Protein AF-A0A6P8IWA7-F1 (afdb_monomer)

Solvent-accessible surface area (backbone atoms only — not comparable to full-atom values): 15437 Å² total; per-residue (Å²): 136,81,86,82,90,81,89,79,88,89,87,89,84,92,85,92,86,89,87,87,83,86,88,89,88,87,90,79,92,78,88,74,81,85,82,74,83,72,76,75,79,73,82,64,57,69,67,54,54,53,31,52,55,31,49,78,69,78,37,83,61,77,91,71,80,84,86,63,60,77,88,79,44,52,70,70,55,50,53,52,52,51,53,50,50,49,56,51,52,50,56,51,32,44,67,78,30,72,91,45,30,68,59,50,48,52,52,55,72,67,30,64,71,56,48,53,75,78,23,86,62,61,53,53,50,54,50,49,52,50,54,53,49,48,56,50,48,50,50,37,69,70,39,90,42,69,69,56,26,38,22,50,40,10,52,48,46,72,79,43,54,71,77,63,48,34,77,79,40,74,86,66,47,72,65,62,49,52,51,9,40,50,40,27,75,76,65,37,64,52,44,77,80,80,79,72,85,76,80,76,83,81,74,56,66,70,59,52,51,52,48,52,53,50,70,68,25,75,89,66,46,63,75,72,75,64,67,70,44,73,48,73,44,99,84,75,48,76,45,82,42,104

Radius of gyration: 48.04 Å; Cα contacts (8 Å, |Δi|>4): 126; chains: 1; bounding box: 66×88×165 Å

pLDDT: mean 78.82, std 19.78, range [32.19, 96.94]

Organism: Actinia tenebrosa (NCBI:txid6105)

Mean predicted aligned error: 20.0 Å

Foldseek 3Di:
DDDDDDDDDDDDDDDDDDDDDDDDDDDDDDDDPPPPPPPPPPPDDVLVVLQVLCVVVVHHGDPDDDPDPPVPDDPVRNVVVVVNVVSSLQSVLCVVPVPCSVVVCVCCVPDPVNCVVVDPPVVVVVVVVVVVLLVLLVQLVPDPDLQQNLLSLLQALVPDPPVRNCVSVVPDDPVSSVSSVVCCVPQNHSGGDDPDPPPDDDDDPVVVVVVVCVCPPVVNPPPPPPPFDFDQDPVRDTDTDD

Sequence (242 aa):
MNTPTAHSTPLTAKSTGQPHLNPVTPGGSLFLPSDDSSWEESSGNPLQELNSFLRSRDVSPVRHTLTTPWSNASDRTKRYYTRKAYQGVTAVLEEIAPCDADFLWQSVSSSTALCQRFSDDVANFKDMDTILLDALTECYNTAGSWGTRRQILSIMADKVSLNNLRKWIPDLTKYRYTEAKRHCLLYGRGEPVPLSPQSRISVSTSKIDHFINFVTSPHIIQDLPFGEKTIKLSSDQLVKVP

Secondary structure (DSSP, 8-state):
---------------------------------------------HHHHHHHHHHHTTPPP--S---S-GGGS-HHHHHHHHHHHHHHHHHHHHHH-TTTHHHHHHHHHH-HHHHHHH-SSHHHHHHHHHHHHHHHHHHHHH--SHHHHHHHHHHHHHHS-HHHHTTT-TT--HHHHHHHHHHHHHH-SSPPPP----------HHHHHHHHHHHT-TTT--------EEEEPTTS-EEEE-

Structure (mmCIF, N/CA/C/O backbone):
data_AF-A0A6P8IWA7-F1
#
_entry.id   AF-A0A6P8IWA7-F1
#
loop_
_atom_site.group_PDB
_atom_site.id
_atom_site.type_symbol
_atom_site.label_atom_id
_atom_site.label_alt_id
_atom_site.label_comp_id
_atom_site.label_asym_id
_atom_site.label_entity_id
_atom_site.label_seq_id
_atom_site.pdbx_PDB_ins_code
_atom_site.Cartn_x
_atom_site.Cartn_y
_atom_site.Cartn_z
_atom_site.occupancy
_atom_site.B_iso_or_equiv
_atom_site.auth_seq_id
_atom_site.auth_comp_id
_atom_site.auth_asym_id
_atom_site.auth_atom_id
_atom_site.pdbx_PDB_model_num
ATOM 1 N N . MET A 1 1 ? 19.196 -49.500 51.956 1.00 41.44 1 MET A N 1
ATOM 2 C CA . MET A 1 1 ? 19.850 -48.863 53.119 1.00 41.44 1 MET A CA 1
ATOM 3 C C . MET A 1 1 ? 18.893 -47.780 53.591 1.00 41.44 1 MET A C 1
ATOM 5 O O . MET A 1 1 ? 18.778 -46.768 52.924 1.00 41.44 1 MET A O 1
ATOM 9 N N . ASN A 1 2 ? 17.873 -48.156 54.359 1.00 36.81 2 ASN A N 1
ATOM 10 C CA . ASN A 1 2 ? 17.852 -48.217 55.827 1.00 36.81 2 ASN A CA 1
ATOM 11 C C . ASN A 1 2 ? 18.139 -46.853 56.480 1.00 36.81 2 ASN A C 1
ATOM 13 O O . ASN A 1 2 ? 19.191 -46.265 56.267 1.00 36.81 2 ASN A O 1
ATOM 17 N N . THR A 1 3 ? 17.122 -46.436 57.238 1.00 50.22 3 THR A N 1
ATOM 18 C CA . THR A 1 3 ? 16.916 -45.350 58.221 1.00 50.22 3 THR A CA 1
ATOM 19 C C . THR A 1 3 ? 18.045 -45.300 59.297 1.00 50.22 3 THR A C 1
ATOM 21 O O . THR A 1 3 ? 18.989 -46.071 59.122 1.00 50.22 3 THR A O 1
ATOM 24 N N . PRO A 1 4 ? 18.015 -44.540 60.436 1.00 55.28 4 PRO A N 1
ATOM 25 C CA . PRO A 1 4 ? 16.885 -43.825 61.078 1.00 55.28 4 PRO A CA 1
ATOM 26 C C . PRO A 1 4 ? 17.205 -42.583 61.987 1.00 55.28 4 PRO A C 1
ATOM 28 O O . PRO A 1 4 ? 18.358 -42.220 62.171 1.00 55.28 4 PRO A O 1
ATOM 31 N N . THR A 1 5 ? 16.141 -42.026 62.620 1.00 40.22 5 THR A N 1
ATOM 32 C CA . THR A 1 5 ? 16.019 -41.510 64.034 1.00 40.22 5 THR A CA 1
ATOM 33 C C . THR A 1 5 ? 16.927 -40.363 64.542 1.00 40.22 5 THR A C 1
ATOM 35 O O . THR A 1 5 ? 18.080 -40.278 64.166 1.00 40.22 5 THR A O 1
ATOM 38 N N . ALA A 1 6 ? 16.579 -39.501 65.510 1.00 42.06 6 ALA A N 1
ATOM 39 C CA . ALA A 1 6 ? 15.387 -39.170 66.311 1.00 42.06 6 ALA A CA 1
ATOM 40 C C . ALA A 1 6 ? 15.764 -38.041 67.312 1.00 42.06 6 ALA A C 1
ATOM 42 O O . ALA A 1 6 ? 16.947 -37.756 67.476 1.00 42.06 6 ALA A O 1
ATOM 43 N N . HIS A 1 7 ? 14.757 -37.549 68.059 1.00 39.44 7 HIS A N 1
ATOM 44 C CA . HIS A 1 7 ? 14.848 -36.933 69.404 1.00 39.44 7 HIS A CA 1
ATOM 45 C C . HIS A 1 7 ? 15.355 -3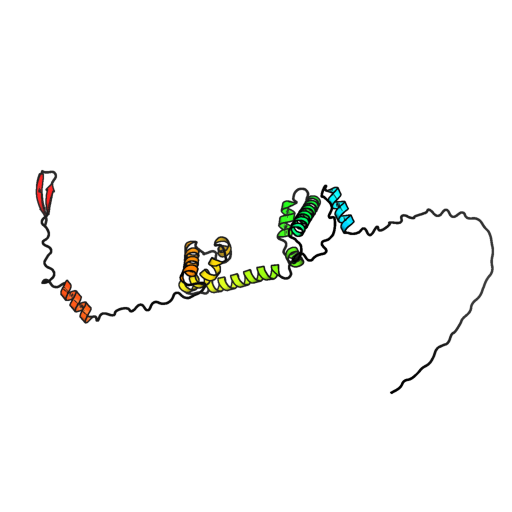5.475 69.476 1.00 39.44 7 HIS A C 1
ATOM 47 O O . HIS A 1 7 ? 16.252 -35.091 68.746 1.00 39.44 7 HIS A O 1
ATOM 53 N N . SER A 1 8 ? 14.875 -34.568 70.335 1.00 36.12 8 SER A N 1
ATOM 54 C CA . SER A 1 8 ? 13.840 -34.551 71.379 1.00 36.12 8 SER A CA 1
ATOM 55 C C . SER A 1 8 ? 13.627 -33.083 71.819 1.00 36.12 8 SER A C 1
ATOM 57 O O . SER A 1 8 ? 14.562 -32.289 71.824 1.00 36.12 8 SER A O 1
ATOM 59 N N . THR A 1 9 ? 12.400 -32.744 72.218 1.00 39.97 9 THR A N 1
ATOM 60 C CA . THR A 1 9 ? 11.982 -31.649 73.138 1.00 39.97 9 THR A CA 1
ATOM 61 C C . THR A 1 9 ? 12.626 -31.780 74.545 1.00 39.97 9 THR A C 1
ATOM 63 O O . THR A 1 9 ? 13.289 -32.794 74.763 1.00 39.97 9 THR A O 1
ATOM 66 N N . PRO A 1 10 ? 12.285 -30.993 75.604 1.00 59.16 10 PRO A N 1
ATOM 67 C CA . PRO A 1 10 ? 11.826 -29.590 75.798 1.00 59.16 10 PRO A CA 1
ATOM 68 C C . PRO A 1 10 ? 12.602 -28.878 76.963 1.00 59.16 10 PRO A C 1
ATOM 70 O O . PRO A 1 10 ? 13.529 -29.466 77.505 1.00 59.16 10 PRO A O 1
ATOM 73 N N . LEU A 1 11 ? 12.207 -27.660 77.405 1.00 32.91 11 LEU A N 1
ATOM 74 C CA . LEU A 1 11 ? 11.913 -27.295 78.826 1.00 32.91 11 LEU A CA 1
ATOM 75 C C . LEU A 1 11 ? 11.833 -25.768 79.111 1.00 32.91 11 LEU A C 1
ATOM 77 O O . LEU A 1 11 ? 12.754 -24.999 78.869 1.00 32.91 11 LEU A O 1
ATOM 81 N N . THR A 1 12 ? 10.682 -25.414 79.692 1.00 38.50 12 THR A N 1
ATOM 82 C CA . THR A 1 12 ? 10.269 -24.359 80.655 1.00 38.50 12 THR A CA 1
ATOM 83 C C . THR A 1 12 ? 11.284 -23.523 81.463 1.00 38.50 12 THR A C 1
ATOM 85 O O . THR A 1 12 ? 12.205 -24.084 82.042 1.00 38.50 12 THR A O 1
ATOM 88 N N . ALA A 1 13 ? 10.908 -22.257 81.743 1.00 36.62 13 ALA A N 1
ATOM 89 C CA . ALA A 1 13 ? 10.826 -21.609 83.083 1.00 36.62 13 ALA A CA 1
ATOM 90 C C . ALA A 1 13 ? 10.083 -20.243 82.951 1.00 36.62 13 ALA A C 1
ATOM 92 O O . ALA A 1 13 ? 10.411 -19.484 82.050 1.00 36.62 13 ALA A O 1
ATOM 93 N N . LYS A 1 14 ? 8.926 -19.954 83.583 1.00 35.72 14 LYS A N 1
ATOM 94 C CA . LYS A 1 14 ? 8.582 -19.593 84.990 1.00 35.72 14 LYS A CA 1
ATOM 95 C C . LYS A 1 14 ? 9.173 -18.266 85.522 1.00 35.72 14 LYS A C 1
ATOM 97 O O . LYS A 1 14 ? 10.373 -18.200 85.733 1.00 35.72 14 LYS A O 1
ATOM 102 N N . SER A 1 15 ? 8.304 -17.297 85.863 1.00 34.53 15 SER A N 1
ATOM 103 C CA . SER A 1 15 ? 8.359 -16.404 87.056 1.00 34.53 15 SER A CA 1
ATOM 104 C C . SER A 1 15 ? 7.127 -15.463 87.031 1.00 34.53 15 SER A C 1
ATOM 106 O O . SER A 1 15 ? 6.958 -14.751 86.050 1.00 34.53 15 SER A O 1
ATOM 108 N N . THR A 1 16 ? 6.076 -15.613 87.853 1.00 33.41 16 THR A N 1
ATOM 109 C CA . THR A 1 16 ? 5.881 -15.285 89.293 1.00 33.41 16 THR A CA 1
ATOM 110 C C . THR A 1 16 ? 5.677 -13.787 89.586 1.00 33.41 16 THR A C 1
ATOM 112 O O . THR A 1 16 ? 6.578 -12.990 89.358 1.00 33.41 16 THR A O 1
ATOM 115 N N . GLY A 1 17 ? 4.526 -13.433 90.189 1.00 33.22 17 GLY A N 1
ATOM 116 C CA . GLY A 1 17 ? 4.304 -12.149 90.880 1.00 33.22 17 GLY A CA 1
ATOM 117 C C . GLY A 1 17 ? 2.827 -11.756 91.093 1.00 33.22 17 GLY A C 1
ATOM 118 O O . GLY A 1 17 ? 2.249 -11.085 90.249 1.00 33.22 17 GLY A O 1
ATOM 119 N N . GLN A 1 18 ? 2.227 -12.179 92.214 1.00 32.19 18 GLN A N 1
ATOM 120 C CA . GLN A 1 18 ? 0.932 -11.731 92.791 1.00 32.19 18 GLN A CA 1
ATOM 121 C C . GLN A 1 18 ? 1.106 -10.415 93.625 1.00 32.19 18 GLN A C 1
ATOM 123 O O . GLN A 1 18 ? 2.235 -9.941 93.713 1.00 32.19 18 GLN A O 1
ATOM 128 N N . PRO A 1 19 ? 0.141 -9.955 94.467 1.00 57.06 19 PRO A N 1
ATOM 129 C CA . PRO A 1 19 ? -1.234 -9.456 94.233 1.00 57.06 19 PRO A CA 1
ATOM 130 C C . PRO A 1 19 ? -1.510 -8.110 94.979 1.00 57.06 19 PRO A C 1
ATOM 132 O O . PRO A 1 19 ? -0.721 -7.706 95.826 1.00 57.06 19 PRO A O 1
ATOM 135 N N . HIS A 1 20 ? -2.672 -7.461 94.790 1.00 34.50 20 HIS A N 1
ATOM 136 C CA . HIS A 1 20 ? -3.343 -6.720 95.885 1.00 34.50 20 HIS A CA 1
ATOM 137 C C . HIS A 1 20 ? -4.838 -6.443 95.609 1.00 34.50 20 HIS A C 1
ATOM 139 O O . HIS A 1 20 ? -5.266 -6.339 94.465 1.00 34.50 20 HIS A O 1
ATOM 145 N N . LEU A 1 21 ? -5.613 -6.385 96.696 1.00 37.59 21 LEU A N 1
ATOM 146 C CA . LEU A 1 21 ? -7.081 -6.435 96.823 1.00 37.59 21 LEU A CA 1
ATOM 147 C C . LEU A 1 21 ? -7.818 -5.081 96.623 1.00 37.59 21 LEU A C 1
ATOM 149 O O . LEU A 1 21 ? -7.350 -4.086 97.161 1.00 37.59 21 LEU A O 1
ATOM 153 N N . ASN A 1 22 ? -8.985 -5.134 95.938 1.00 39.03 22 ASN A N 1
ATOM 154 C CA . ASN A 1 22 ? -10.346 -4.539 96.152 1.00 39.03 22 ASN A CA 1
ATOM 155 C C . ASN A 1 22 ? -10.519 -3.068 96.651 1.00 39.03 22 ASN A C 1
ATOM 157 O O . ASN A 1 22 ? -9.741 -2.658 97.505 1.00 39.03 22 ASN A O 1
ATOM 161 N N . PRO A 1 23 ? -11.585 -2.290 96.272 1.00 48.25 23 PRO A N 1
ATOM 162 C CA . PRO A 1 23 ? -13.002 -2.707 96.347 1.00 48.25 23 PRO A CA 1
ATOM 163 C C . PRO A 1 23 ? -14.020 -2.130 95.313 1.00 48.25 23 PRO A C 1
ATOM 165 O O . PRO A 1 23 ? -13.715 -1.344 94.425 1.00 48.25 23 PRO A O 1
ATOM 168 N N . VAL A 1 24 ? -15.260 -2.605 95.482 1.00 44.06 24 VAL A N 1
ATOM 169 C CA . VAL A 1 24 ? -16.549 -2.408 94.780 1.00 44.06 24 VAL A CA 1
ATOM 170 C C . VAL A 1 24 ? -17.088 -0.964 94.811 1.00 44.06 24 VAL A C 1
ATOM 172 O O . VAL A 1 24 ? -16.907 -0.312 95.834 1.00 44.06 24 VAL A O 1
ATOM 175 N N . THR A 1 25 ? -17.834 -0.514 93.775 1.00 41.25 25 THR A N 1
ATOM 176 C CA . THR A 1 25 ? -19.151 0.211 93.831 1.00 41.25 25 THR A CA 1
ATOM 177 C C . THR A 1 25 ? -19.719 0.460 92.403 1.00 41.25 25 THR A C 1
ATOM 179 O O . THR A 1 25 ? -18.926 0.609 91.475 1.00 41.25 25 THR A O 1
ATOM 182 N N . PRO A 1 26 ? -21.059 0.442 92.183 1.00 50.72 26 PRO A N 1
ATOM 183 C CA . PRO A 1 26 ? -21.704 0.212 90.885 1.00 50.72 26 PRO A CA 1
ATOM 184 C C . PRO A 1 26 ? -22.323 1.472 90.247 1.00 50.72 26 PRO A C 1
ATOM 186 O O . PRO A 1 26 ? -22.656 2.431 90.937 1.00 50.72 26 PRO A O 1
ATOM 189 N N . GLY A 1 27 ? -22.595 1.410 88.939 1.00 41.69 27 GLY A N 1
ATOM 190 C CA . GLY A 1 27 ? -23.520 2.323 88.256 1.00 41.69 27 GLY A CA 1
ATOM 191 C C . GLY A 1 27 ? -22.884 3.113 87.115 1.00 41.69 27 GLY A C 1
ATOM 192 O O . GLY A 1 27 ? -22.093 4.020 87.340 1.00 41.69 27 GLY A O 1
ATOM 193 N N . GLY A 1 28 ? -23.270 2.792 85.879 1.00 36.03 28 GLY A N 1
ATOM 194 C CA . GLY A 1 28 ? -22.852 3.538 84.695 1.00 36.03 28 GLY A CA 1
ATOM 195 C C . GLY A 1 28 ? -23.387 2.913 83.415 1.00 36.03 28 GLY A C 1
ATOM 196 O O . GLY A 1 28 ? -22.733 2.077 82.806 1.00 36.03 28 GLY A O 1
ATOM 197 N N . SER A 1 29 ? -24.601 3.308 83.036 1.00 50.94 29 SER A N 1
ATOM 198 C CA . SER A 1 29 ? -25.193 3.076 81.716 1.00 50.94 29 SER A CA 1
ATOM 199 C C . SER A 1 29 ? -24.236 3.541 80.612 1.00 50.94 29 SER A C 1
ATOM 201 O O . SER A 1 29 ? -23.995 4.741 80.486 1.00 50.94 29 SER A O 1
ATOM 203 N N . LEU A 1 30 ? -23.735 2.615 79.791 1.00 39.38 30 LEU A N 1
ATOM 204 C CA . LEU A 1 30 ? -23.027 2.930 78.551 1.00 39.38 30 LEU A CA 1
ATOM 205 C C . LEU A 1 30 ? -23.972 2.694 77.373 1.00 39.38 30 LEU A C 1
ATOM 207 O O . LEU A 1 30 ? -24.201 1.565 76.948 1.00 39.38 30 LEU A O 1
ATOM 211 N N . PHE A 1 31 ? -24.534 3.787 76.865 1.00 45.06 31 PHE A N 1
ATOM 212 C CA . PHE A 1 31 ? -25.152 3.826 75.548 1.00 45.06 31 PHE A CA 1
ATOM 213 C C . PHE A 1 31 ? -24.010 3.797 74.520 1.00 45.06 31 PHE A C 1
ATOM 215 O O . PHE A 1 31 ? -23.260 4.765 74.406 1.00 45.06 31 PHE A O 1
ATOM 222 N N . LEU A 1 32 ? -23.832 2.673 73.825 1.00 44.56 32 LEU A N 1
ATOM 223 C CA . LEU A 1 32 ? -22.960 2.566 72.653 1.00 44.56 32 LEU A CA 1
ATOM 224 C C . LEU A 1 32 ? -23.819 2.850 71.412 1.00 44.56 32 LEU A C 1
ATOM 226 O O . LEU A 1 32 ? -24.766 2.098 71.174 1.00 44.56 32 LEU A O 1
ATOM 230 N N . PRO A 1 33 ? -23.547 3.904 70.622 1.00 40.97 33 PRO A N 1
ATOM 231 C CA . PRO A 1 33 ? -24.185 4.065 69.324 1.00 40.97 33 PRO A CA 1
ATOM 232 C C . PRO A 1 33 ? -23.717 2.932 68.407 1.00 40.97 33 PRO A C 1
ATOM 234 O O . PRO A 1 33 ? -22.515 2.713 68.255 1.00 40.97 33 PRO A O 1
ATOM 237 N N . SER A 1 34 ? -24.667 2.204 67.823 1.00 43.34 34 SER A N 1
ATOM 238 C CA . SER A 1 34 ? -24.407 1.253 66.747 1.00 43.34 34 SER A CA 1
ATOM 239 C C . SER A 1 34 ? -23.917 2.016 65.522 1.00 43.34 34 SER A C 1
ATOM 241 O O . SER A 1 34 ? -24.717 2.572 64.775 1.00 43.34 34 SER A O 1
ATOM 243 N N . ASP A 1 35 ? -22.604 2.048 65.339 1.00 46.75 35 ASP A N 1
ATOM 244 C CA . ASP A 1 35 ? -21.987 2.375 64.062 1.00 46.75 35 ASP A CA 1
ATOM 245 C C . ASP A 1 35 ? -21.744 1.050 63.335 1.00 46.75 35 ASP A C 1
ATOM 247 O O . ASP A 1 35 ? -20.670 0.458 63.397 1.00 46.75 35 ASP A O 1
ATOM 251 N N . ASP A 1 36 ? -22.815 0.529 62.740 1.00 42.62 36 ASP A N 1
ATOM 252 C CA . ASP A 1 36 ? -22.730 -0.532 61.741 1.00 42.62 36 ASP A CA 1
ATOM 253 C C . ASP A 1 36 ? -23.135 0.072 60.395 1.00 42.62 36 ASP A C 1
ATOM 255 O O . ASP A 1 36 ? -24.145 -0.271 59.783 1.00 42.62 36 ASP A O 1
ATOM 259 N N . SER A 1 37 ? -22.340 1.045 59.940 1.00 48.12 37 SER A N 1
ATOM 260 C CA . SER A 1 37 ? -22.197 1.300 58.509 1.00 48.12 37 SER A CA 1
ATOM 261 C C . SER A 1 37 ? -21.289 0.214 57.932 1.00 48.12 37 SER A C 1
ATOM 263 O O . SER A 1 37 ? -20.149 0.440 57.529 1.00 48.12 37 SER A O 1
ATOM 265 N N . SER A 1 38 ? -21.831 -1.004 57.926 1.00 36.38 38 SER A N 1
ATOM 266 C CA . SER A 1 38 ? -21.398 -2.099 57.077 1.00 36.38 38 SER A CA 1
ATOM 267 C C . SER A 1 38 ? -21.482 -1.604 55.633 1.00 36.38 38 SER A C 1
ATOM 269 O O . SER A 1 38 ? -22.518 -1.690 54.968 1.00 36.38 38 SER A O 1
ATOM 271 N N . TRP A 1 39 ? -20.380 -1.033 55.152 1.00 44.09 39 TRP A N 1
ATOM 272 C CA . TRP A 1 39 ? -20.093 -0.947 53.733 1.00 44.09 39 TRP A CA 1
ATOM 273 C C . TRP A 1 39 ? -19.950 -2.387 53.252 1.00 44.09 39 TRP A C 1
ATOM 275 O O . TRP A 1 39 ? -18.857 -2.948 53.241 1.00 44.09 39 TRP A O 1
ATOM 285 N N . GLU A 1 40 ? -21.083 -3.016 52.929 1.00 40.44 40 GLU A N 1
ATOM 286 C CA . GLU A 1 40 ? -21.097 -4.245 52.155 1.00 40.44 40 GLU A CA 1
ATOM 287 C C . GLU A 1 40 ? -20.424 -3.914 50.828 1.00 40.44 40 GLU A C 1
ATOM 289 O O . GLU A 1 40 ? -21.015 -3.335 49.914 1.00 40.44 40 GLU A O 1
ATOM 294 N N . GLU A 1 41 ? -19.142 -4.242 50.754 1.00 47.22 41 GLU A N 1
ATOM 295 C CA . GLU A 1 41 ? -18.361 -4.265 49.536 1.00 47.22 41 GLU A CA 1
ATOM 296 C C . GLU A 1 41 ? -18.944 -5.393 48.676 1.00 47.22 41 GLU A C 1
ATOM 298 O O . GLU A 1 41 ? -18.507 -6.546 48.686 1.00 47.22 41 GLU A O 1
ATOM 303 N N . SER A 1 42 ? -20.052 -5.066 48.006 1.00 48.91 42 SER A N 1
ATOM 304 C CA . SER A 1 42 ? -20.713 -5.916 47.033 1.00 48.91 42 SER A CA 1
ATOM 305 C C . SER A 1 42 ? -19.728 -6.100 45.891 1.00 48.91 42 SER A C 1
ATOM 307 O O . SER A 1 42 ? -19.627 -5.271 44.991 1.00 48.91 42 SER A O 1
ATOM 309 N N . SER A 1 43 ? -18.943 -7.172 45.959 1.00 54.50 43 SER A N 1
ATOM 310 C CA . SER A 1 43 ? -18.101 -7.638 44.862 1.00 54.50 43 SER A CA 1
ATOM 311 C C . SER A 1 43 ? -19.015 -8.188 43.766 1.00 54.50 43 SER A C 1
ATOM 313 O O . SER A 1 43 ? -19.189 -9.395 43.585 1.00 54.50 43 SER A O 1
ATOM 315 N N . GLY A 1 44 ? -19.682 -7.266 43.072 1.00 61.56 44 GLY A N 1
ATOM 316 C CA . GLY A 1 44 ? -20.548 -7.543 41.946 1.00 61.56 44 GLY A CA 1
ATOM 317 C C . GLY A 1 44 ? -19.769 -8.273 40.861 1.00 61.56 44 GLY A C 1
ATOM 318 O O . GLY A 1 44 ? -18.592 -8.023 40.611 1.00 61.56 44 GLY A O 1
ATOM 319 N N . ASN A 1 45 ? -20.422 -9.219 40.189 1.00 84.81 45 ASN A N 1
ATOM 320 C CA . ASN A 1 45 ? -19.839 -9.830 39.003 1.00 84.81 45 ASN A CA 1
ATOM 321 C C . ASN A 1 45 ? -19.530 -8.701 37.990 1.00 84.81 45 ASN A C 1
ATOM 323 O O . ASN A 1 45 ? -20.447 -7.946 37.664 1.00 84.81 45 ASN A O 1
ATOM 327 N N . PRO A 1 46 ? -18.307 -8.576 37.442 1.00 87.00 46 PRO A N 1
ATOM 328 C CA . PRO A 1 46 ? -17.939 -7.453 36.568 1.00 87.00 46 PRO A CA 1
ATOM 329 C C . PRO A 1 46 ? -18.832 -7.355 35.321 1.00 87.00 46 PRO A C 1
ATOM 331 O O . PRO A 1 46 ? -19.070 -6.275 34.782 1.00 87.00 46 PRO A O 1
ATOM 334 N N . LEU A 1 47 ? -19.402 -8.482 34.871 1.00 88.88 47 LEU A N 1
ATOM 335 C CA . LEU A 1 47 ? -20.401 -8.485 33.803 1.00 88.88 47 LEU A CA 1
ATOM 336 C C . LEU A 1 47 ? -21.731 -7.851 34.242 1.00 88.88 47 LEU A C 1
ATOM 338 O O . LEU A 1 47 ? -22.422 -7.252 33.420 1.00 88.88 47 LEU A O 1
ATOM 342 N N . GLN A 1 48 ? -22.128 -8.010 35.506 1.00 90.50 48 GLN A N 1
ATOM 343 C CA . GLN A 1 48 ? -23.332 -7.386 36.056 1.00 90.50 48 GLN A CA 1
ATOM 344 C C . GLN A 1 48 ? -23.164 -5.874 36.178 1.00 90.50 48 GLN A C 1
ATOM 346 O O . GLN A 1 48 ? -24.077 -5.155 35.784 1.00 90.50 48 GLN A O 1
ATOM 351 N N . GLU A 1 49 ? -22.003 -5.398 36.624 1.00 91.94 49 GLU A N 1
ATOM 352 C CA . GLU A 1 49 ? -21.687 -3.964 36.671 1.00 91.94 49 GLU A CA 1
ATOM 353 C C . GLU A 1 49 ? -21.688 -3.348 35.270 1.00 91.94 49 GLU A C 1
ATOM 355 O O . GLU A 1 49 ? -22.391 -2.366 35.024 1.00 91.94 49 GLU A O 1
ATOM 360 N N . LEU A 1 50 ? -21.016 -3.994 34.309 1.00 91.94 50 LEU A N 1
ATOM 361 C CA . LEU A 1 50 ? -21.071 -3.588 32.905 1.00 91.94 50 LEU A CA 1
ATOM 362 C C . LEU A 1 50 ? -22.515 -3.561 32.388 1.00 91.94 50 LEU A C 1
ATOM 364 O O . LEU A 1 50 ? -22.926 -2.621 31.719 1.00 91.94 50 LEU A O 1
ATOM 368 N N . ASN A 1 51 ? -23.312 -4.583 32.695 1.00 93.62 51 ASN A N 1
ATOM 369 C CA . ASN A 1 51 ? -24.708 -4.631 32.274 1.00 93.62 51 ASN A CA 1
ATOM 370 C C . ASN A 1 51 ? -25.578 -3.569 32.956 1.00 93.62 51 ASN A C 1
ATOM 372 O O . ASN A 1 51 ? -26.554 -3.137 32.345 1.00 93.62 51 ASN A O 1
ATOM 376 N N . SER A 1 52 ? -25.249 -3.160 34.181 1.00 93.12 52 SER A N 1
ATOM 377 C CA . SER A 1 52 ? -25.898 -2.042 34.870 1.00 93.12 52 SER A CA 1
ATOM 378 C C . SER A 1 52 ? -25.636 -0.736 34.120 1.00 93.12 52 SER A C 1
ATOM 380 O O . SER A 1 52 ? -26.579 -0.042 33.744 1.00 93.12 52 SER A O 1
ATOM 382 N N . PHE A 1 53 ? -24.371 -0.484 33.774 1.00 94.00 53 PHE A N 1
ATOM 383 C CA . PHE A 1 53 ? -23.961 0.667 32.970 1.00 94.00 53 PHE A CA 1
ATOM 384 C C . PHE A 1 53 ? -24.605 0.683 31.574 1.00 94.00 53 PHE A C 1
ATOM 386 O O . PHE A 1 53 ? -25.146 1.689 31.129 1.00 94.00 53 PHE A O 1
ATOM 393 N N . LEU A 1 54 ? -24.613 -0.449 30.866 1.00 93.25 54 LEU A N 1
ATOM 394 C CA . LEU A 1 54 ? -25.248 -0.508 29.547 1.00 93.25 54 LEU A CA 1
ATOM 395 C C . LEU A 1 54 ? -26.750 -0.200 29.634 1.00 93.25 54 LEU A C 1
ATOM 397 O O . LEU A 1 54 ? -27.278 0.496 28.771 1.00 93.25 54 LEU A O 1
ATOM 401 N N . ARG A 1 55 ? -27.430 -0.658 30.694 1.00 93.31 55 ARG A N 1
ATOM 402 C CA . ARG A 1 55 ? -28.850 -0.353 30.919 1.00 93.31 55 ARG A CA 1
ATOM 403 C C . ARG A 1 55 ? -29.097 1.126 31.196 1.00 93.31 55 ARG A C 1
ATOM 405 O O . ARG A 1 55 ? -30.109 1.626 30.724 1.00 93.31 55 ARG A O 1
ATOM 412 N N . SER A 1 56 ? -28.209 1.822 31.912 1.00 92.56 56 SER A N 1
ATOM 413 C CA . SER A 1 56 ? -28.365 3.267 32.147 1.00 92.56 56 SER A CA 1
ATOM 414 C C . SER A 1 56 ? -28.204 4.103 30.875 1.00 92.56 56 SER A C 1
ATOM 416 O O . SER A 1 56 ? -28.624 5.253 30.847 1.00 92.56 56 SER A O 1
ATOM 418 N N . ARG A 1 57 ? -27.618 3.523 29.821 1.00 89.12 57 ARG A N 1
ATOM 419 C CA . ARG A 1 57 ? -27.415 4.135 28.500 1.00 89.12 57 ARG A CA 1
ATOM 420 C C . ARG A 1 57 ? -28.373 3.604 27.427 1.00 89.12 57 ARG A C 1
ATOM 422 O O . ARG A 1 57 ? -28.086 3.725 26.241 1.00 89.12 57 ARG A O 1
ATOM 429 N N . ASP A 1 58 ? -29.472 2.959 27.827 1.00 89.75 58 ASP A N 1
ATOM 430 C CA . ASP A 1 58 ? -30.446 2.314 26.928 1.00 89.75 58 ASP A CA 1
ATOM 431 C C . ASP A 1 58 ? -29.833 1.268 25.969 1.00 89.75 58 ASP A C 1
ATOM 433 O O . ASP A 1 58 ? -30.410 0.879 24.947 1.00 89.75 58 ASP A O 1
ATOM 437 N N . VAL A 1 59 ? -28.662 0.729 26.319 1.00 90.75 59 VAL A N 1
ATOM 438 C CA . VAL A 1 59 ? -27.989 -0.328 25.572 1.00 90.75 59 VAL A CA 1
ATOM 439 C C . VAL A 1 59 ? -28.385 -1.691 26.125 1.00 90.75 59 VAL A C 1
ATOM 441 O O . VAL A 1 59 ? -28.276 -2.008 27.309 1.00 90.75 59 VAL A O 1
ATOM 444 N N . SER A 1 60 ? -28.808 -2.574 25.220 1.00 90.25 60 SER A N 1
ATOM 445 C CA . SER A 1 60 ? -29.153 -3.947 25.589 1.00 90.25 60 SER A CA 1
ATOM 446 C C . SER A 1 60 ? -27.982 -4.675 26.294 1.00 90.25 60 SER A C 1
ATOM 448 O O . SER A 1 60 ? -26.861 -4.669 25.771 1.00 90.25 60 SER A O 1
ATOM 450 N N . PRO A 1 61 ? -28.223 -5.412 27.396 1.00 91.31 61 PRO A N 1
ATOM 451 C CA . PRO A 1 61 ? -27.164 -6.067 28.165 1.00 91.31 61 PRO A CA 1
ATOM 452 C C . PRO A 1 61 ? -26.493 -7.213 27.396 1.00 91.31 61 PRO A C 1
ATOM 454 O O . PRO A 1 61 ? -27.076 -7.823 26.485 1.00 91.31 61 PRO A O 1
ATOM 457 N N . VAL A 1 62 ? -25.255 -7.519 27.768 1.00 92.31 62 VAL A N 1
ATOM 458 C CA . VAL A 1 62 ? -24.489 -8.679 27.314 1.00 92.31 62 VAL A CA 1
ATOM 459 C C . VAL A 1 62 ? -24.918 -9.902 28.125 1.00 92.31 62 VAL A C 1
ATOM 461 O O . VAL A 1 62 ? -24.704 -9.984 29.331 1.00 92.31 62 VAL A O 1
ATOM 464 N N . ARG A 1 63 ? -25.552 -10.864 27.444 1.00 86.25 63 ARG A N 1
ATOM 465 C CA . ARG A 1 63 ? -26.159 -12.051 28.076 1.00 86.25 63 ARG A CA 1
ATOM 466 C C . ARG A 1 63 ? -25.145 -13.022 28.682 1.00 86.25 63 ARG A C 1
ATOM 468 O O . ARG A 1 63 ? -25.436 -13.629 29.701 1.00 86.25 63 ARG A O 1
ATOM 475 N N . HIS A 1 64 ? -24.009 -13.215 28.021 1.00 87.62 64 HIS A N 1
ATOM 476 C CA . HIS A 1 64 ? -22.952 -14.122 28.457 1.00 87.62 64 HIS A CA 1
ATOM 477 C C . HIS A 1 64 ? -21.621 -13.718 27.828 1.00 87.62 64 HIS A C 1
ATOM 479 O O . HIS A 1 64 ? -21.580 -13.153 26.727 1.00 87.62 64 HIS A O 1
ATOM 485 N N . THR A 1 65 ? -20.536 -14.034 28.525 1.00 89.81 65 THR A N 1
ATOM 486 C CA . THR A 1 65 ? -19.178 -13.920 27.999 1.00 89.81 65 THR A CA 1
ATOM 487 C C . THR A 1 65 ? -18.937 -14.975 26.926 1.00 89.81 65 THR A C 1
ATOM 489 O O . THR A 1 65 ? -19.523 -16.060 26.936 1.00 89.81 65 THR A O 1
ATOM 492 N N . LEU A 1 66 ? -18.095 -14.628 25.957 1.00 91.00 66 LEU A N 1
ATOM 493 C CA . LEU A 1 66 ? -17.723 -15.551 24.900 1.00 91.00 66 LEU A CA 1
ATOM 494 C C . LEU A 1 66 ? -16.857 -16.669 25.501 1.00 91.00 66 LEU A C 1
ATOM 496 O O . LEU A 1 66 ? -15.777 -16.406 26.018 1.00 91.00 66 LEU A O 1
ATOM 500 N N . THR A 1 67 ? -17.339 -17.907 25.434 1.00 89.88 67 THR A N 1
ATOM 501 C CA . THR A 1 67 ? -16.648 -19.090 25.984 1.00 89.88 67 THR A CA 1
ATOM 502 C C . THR A 1 67 ? -15.757 -19.776 24.951 1.00 89.88 67 THR A C 1
ATOM 504 O O . THR A 1 67 ? -14.773 -20.418 25.298 1.00 89.88 67 THR A O 1
ATOM 507 N N . THR A 1 68 ? -16.097 -19.647 23.668 1.00 89.12 68 THR A N 1
ATOM 508 C CA . THR A 1 68 ? -15.337 -20.220 22.552 1.00 89.12 68 THR A CA 1
ATOM 509 C C . THR A 1 68 ? -14.312 -19.223 22.019 1.00 89.12 68 THR A C 1
ATOM 511 O O . THR A 1 68 ? -14.659 -18.052 21.864 1.00 89.12 68 THR A O 1
ATOM 514 N N . PRO A 1 69 ? -13.100 -19.651 21.630 1.00 90.69 69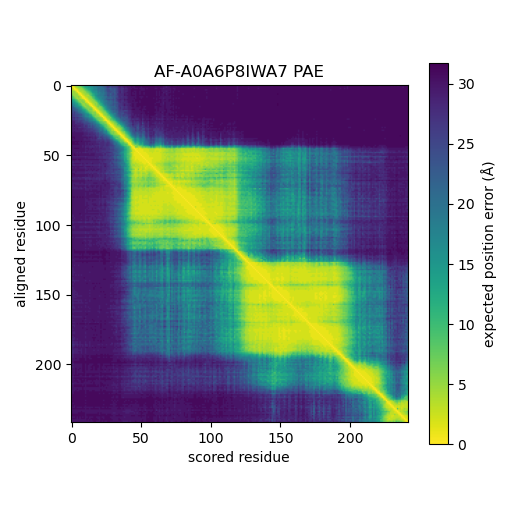 PRO A N 1
ATOM 515 C CA . PRO A 1 69 ? -12.128 -18.748 21.023 1.00 90.69 69 PRO A CA 1
ATOM 516 C C . PRO A 1 69 ? -12.699 -18.094 19.757 1.00 90.69 69 PRO A C 1
ATOM 518 O O . PRO A 1 69 ? -13.458 -18.716 19.007 1.00 90.69 69 PRO A O 1
ATOM 521 N N . TRP A 1 70 ? -12.327 -16.834 19.513 1.00 89.50 70 TRP A N 1
ATOM 522 C CA . TRP A 1 70 ? -12.888 -16.016 18.430 1.00 89.50 70 TRP A CA 1
ATOM 523 C C . TRP A 1 70 ? -12.760 -16.673 17.049 1.00 89.50 70 TRP A C 1
ATOM 525 O O . TRP A 1 70 ? -13.691 -16.597 16.251 1.00 89.50 70 TRP A O 1
ATOM 535 N N . SER A 1 71 ? -11.649 -17.364 16.775 1.00 88.62 71 SER A N 1
ATOM 536 C CA . SER A 1 71 ? -11.406 -18.080 15.515 1.00 88.62 71 SER A CA 1
ATOM 537 C C . SER A 1 71 ? -12.505 -19.101 15.199 1.00 88.62 71 SER A C 1
ATOM 539 O O . SER A 1 71 ? -13.040 -19.098 14.088 1.00 88.62 71 SER A O 1
ATOM 541 N N . ASN A 1 72 ? -12.905 -19.886 16.203 1.00 90.50 72 ASN A N 1
ATOM 542 C CA . ASN A 1 72 ? -13.844 -21.004 16.080 1.00 90.50 72 ASN A CA 1
ATOM 543 C C . ASN A 1 72 ? -15.312 -20.595 16.287 1.00 90.50 72 ASN A C 1
ATOM 545 O O . ASN A 1 72 ? -16.213 -21.423 16.161 1.00 90.50 72 ASN A O 1
ATOM 549 N N . ALA A 1 73 ? -15.577 -19.331 16.625 1.00 91.69 73 ALA A N 1
ATOM 550 C CA . ALA A 1 73 ? -16.934 -18.835 16.802 1.00 91.69 73 ALA A CA 1
ATOM 551 C C . ALA A 1 73 ? -17.680 -18.744 15.457 1.00 91.69 73 ALA A C 1
ATOM 553 O O . ALA A 1 73 ? -17.111 -18.342 14.437 1.00 91.69 73 ALA A O 1
ATOM 554 N N . SER A 1 74 ? -18.981 -19.059 15.467 1.00 94.19 74 SER A N 1
ATOM 555 C CA . SER A 1 74 ? -19.839 -18.917 14.281 1.00 94.19 74 SER A CA 1
ATOM 556 C C . SER A 1 74 ? -19.940 -17.456 13.828 1.00 94.19 74 SER A C 1
ATOM 558 O O . SER A 1 74 ? -19.867 -16.541 14.652 1.00 94.19 74 SER A O 1
ATOM 560 N N . ASP A 1 75 ? -20.204 -17.214 12.542 1.00 93.88 75 ASP A N 1
ATOM 561 C CA . ASP A 1 75 ? -20.381 -15.849 12.023 1.00 93.88 75 ASP A CA 1
ATOM 562 C C . ASP A 1 75 ? -21.515 -15.096 12.719 1.00 93.88 75 ASP A C 1
ATOM 564 O O . ASP A 1 75 ? -21.417 -13.894 12.972 1.00 93.88 75 ASP A O 1
ATOM 568 N N . ARG A 1 76 ? -22.588 -15.803 13.093 1.00 93.00 76 ARG A N 1
ATOM 569 C CA . ARG A 1 76 ? -23.688 -15.222 13.869 1.00 93.00 76 ARG A CA 1
ATOM 570 C C . ARG A 1 76 ? -23.206 -14.753 15.242 1.00 93.00 76 ARG A C 1
ATOM 572 O O . ARG A 1 76 ? -23.568 -13.657 15.671 1.00 93.00 76 ARG A O 1
ATOM 579 N N . THR A 1 77 ? -22.384 -15.561 15.906 1.00 92.81 77 THR A N 1
ATOM 580 C CA . THR A 1 77 ? -21.781 -15.243 17.205 1.00 92.81 77 THR A CA 1
ATOM 581 C C . THR A 1 77 ? -20.835 -14.051 17.079 1.00 92.81 77 THR A C 1
ATOM 583 O O . THR A 1 77 ? -20.991 -13.079 17.814 1.00 92.81 77 THR A O 1
ATOM 586 N N . LYS A 1 78 ? -19.928 -14.068 16.093 1.00 93.50 78 LYS A N 1
ATOM 587 C CA . LYS A 1 78 ? -19.001 -12.962 15.804 1.00 93.50 78 LYS A CA 1
ATOM 588 C C . LYS A 1 78 ? -19.756 -11.651 15.594 1.00 93.50 78 LYS A C 1
ATOM 590 O O . LYS A 1 78 ? -19.518 -10.692 16.318 1.00 93.50 78 LYS A O 1
ATOM 595 N N . ARG A 1 79 ? -20.757 -11.633 14.704 1.00 93.94 79 ARG A N 1
ATOM 596 C CA . ARG A 1 79 ? -21.601 -10.448 14.450 1.00 93.94 79 ARG A CA 1
ATOM 597 C C . ARG A 1 79 ? -22.289 -9.934 15.712 1.00 93.94 79 ARG A C 1
ATOM 599 O O . ARG A 1 79 ? -22.325 -8.726 15.937 1.00 93.94 79 ARG A O 1
ATOM 606 N N . TYR A 1 80 ? -22.841 -10.832 16.531 1.00 93.69 80 TYR A N 1
ATOM 607 C CA . TYR A 1 80 ? -23.473 -10.449 17.792 1.00 93.69 80 TYR A CA 1
ATOM 608 C C . TYR A 1 80 ? -22.477 -9.749 18.724 1.00 93.69 80 TYR A C 1
ATOM 610 O O . TYR A 1 80 ? -22.767 -8.648 19.189 1.00 93.69 80 TYR A O 1
ATOM 618 N N . TYR A 1 81 ? -21.306 -10.345 18.960 1.00 93.75 81 TYR A N 1
ATOM 619 C CA . TYR A 1 81 ? -20.303 -9.777 19.861 1.00 93.75 81 TYR A CA 1
ATOM 620 C C . TYR A 1 81 ? -19.661 -8.505 19.307 1.00 93.75 81 TYR A C 1
ATOM 622 O O . TYR A 1 81 ? -19.483 -7.564 20.070 1.00 93.75 81 TYR A O 1
ATOM 630 N N . THR A 1 82 ? -19.413 -8.408 17.998 1.00 94.19 82 THR A N 1
ATOM 631 C CA . THR A 1 82 ? -18.953 -7.162 17.362 1.00 94.19 82 THR A CA 1
ATOM 632 C C . THR A 1 82 ? -19.959 -6.039 17.576 1.00 94.19 82 THR A C 1
ATOM 634 O O . THR A 1 82 ? -19.585 -4.949 17.996 1.00 94.19 82 THR A O 1
ATOM 637 N N . ARG A 1 83 ? -21.254 -6.306 17.357 1.00 94.12 83 ARG A N 1
ATOM 638 C CA . ARG A 1 83 ? -22.305 -5.312 17.600 1.00 94.12 83 ARG A CA 1
ATOM 639 C C . ARG A 1 83 ? -22.359 -4.895 19.070 1.00 94.12 83 ARG A C 1
ATOM 641 O O . ARG A 1 83 ? -22.532 -3.717 19.353 1.00 94.12 83 ARG A O 1
ATOM 648 N N . LYS A 1 84 ? -22.224 -5.842 20.001 1.00 94.12 84 LYS A N 1
ATOM 649 C CA . LYS A 1 84 ? -22.225 -5.549 21.442 1.00 94.12 84 LYS A CA 1
ATOM 650 C C . LYS A 1 84 ? -21.013 -4.738 21.878 1.00 94.12 84 LYS A C 1
ATOM 652 O O . LYS A 1 84 ? -21.182 -3.787 22.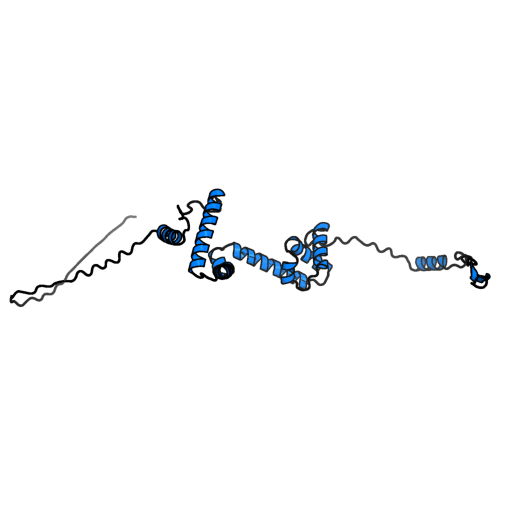629 1.00 94.12 84 LYS A O 1
ATOM 657 N N . ALA A 1 85 ? -19.830 -5.089 21.385 1.00 93.50 85 ALA A N 1
ATOM 658 C CA . ALA A 1 85 ? -18.609 -4.339 21.636 1.00 93.50 85 ALA A CA 1
ATOM 659 C C . ALA A 1 85 ? -18.728 -2.911 21.095 1.00 93.50 85 ALA A C 1
ATOM 661 O O . ALA A 1 85 ? -18.452 -1.975 21.830 1.00 93.50 85 ALA A O 1
ATOM 662 N N . TYR A 1 86 ? -19.229 -2.744 19.865 1.00 92.75 86 TYR A N 1
ATOM 663 C CA . TYR A 1 86 ? -19.489 -1.427 19.281 1.00 92.75 86 TYR A CA 1
ATOM 664 C C . TYR A 1 86 ? -20.421 -0.589 20.165 1.00 92.75 86 TYR A C 1
ATOM 666 O O . TYR A 1 86 ? -20.046 0.499 20.576 1.00 92.75 86 TYR A O 1
ATOM 674 N N . GLN A 1 87 ? -21.584 -1.129 20.541 1.00 93.44 87 GLN A N 1
ATOM 675 C CA . GLN A 1 87 ? -22.537 -0.424 21.405 1.00 93.44 87 GLN A CA 1
ATOM 676 C C . GLN A 1 87 ? -21.932 -0.034 22.761 1.00 93.44 87 GLN A C 1
ATOM 678 O O . GLN A 1 87 ? -22.173 1.067 23.242 1.00 93.44 87 GLN A O 1
ATOM 683 N N . GLY A 1 88 ? -21.146 -0.927 23.370 1.00 94.00 88 GLY A N 1
ATOM 684 C CA . GLY A 1 88 ? -20.481 -0.645 24.641 1.00 94.00 88 GLY A CA 1
ATOM 685 C C . GLY A 1 88 ? -19.405 0.430 24.517 1.00 94.00 88 GLY A C 1
ATOM 686 O O . GLY A 1 88 ? -19.378 1.351 25.322 1.00 94.00 88 GLY A O 1
ATOM 687 N N . VAL A 1 89 ? -18.552 0.348 23.492 1.00 93.31 89 VAL A N 1
ATOM 688 C CA . VAL A 1 89 ? -17.505 1.347 23.236 1.00 93.31 89 VAL A CA 1
ATOM 689 C C . VAL A 1 89 ? -18.123 2.714 22.964 1.00 93.31 89 VAL A C 1
ATOM 691 O O . VAL A 1 89 ? -17.696 3.687 23.572 1.00 93.31 89 VAL A O 1
ATOM 694 N N . THR A 1 90 ? -19.156 2.793 22.124 1.00 93.62 90 THR A N 1
ATOM 695 C CA . THR A 1 90 ? -19.869 4.049 21.858 1.00 93.62 90 THR A CA 1
ATOM 696 C C . THR A 1 90 ? -20.453 4.643 23.138 1.00 93.62 90 THR A C 1
ATOM 698 O O . THR A 1 90 ? -20.173 5.798 23.435 1.00 93.62 90 THR A O 1
ATOM 701 N N . ALA A 1 91 ? -21.160 3.849 23.950 1.00 93.75 91 ALA A N 1
ATOM 702 C CA . ALA A 1 91 ? -21.732 4.329 25.210 1.00 93.75 91 ALA A CA 1
ATOM 703 C C . ALA A 1 91 ? -20.664 4.849 26.189 1.00 93.75 91 ALA A C 1
ATOM 705 O O . ALA A 1 91 ? -20.875 5.853 26.861 1.00 93.75 91 ALA A O 1
ATOM 706 N N . VAL A 1 92 ? -19.504 4.189 26.260 1.00 94.94 92 VAL A N 1
ATOM 707 C CA . V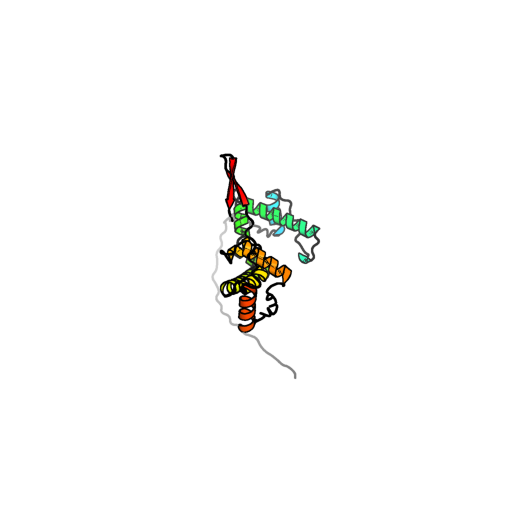AL A 1 92 ? -18.376 4.637 27.093 1.00 94.94 92 VAL A CA 1
ATOM 708 C C . VAL A 1 92 ? -17.760 5.931 26.553 1.00 94.94 92 VAL A C 1
ATOM 710 O O . VAL A 1 92 ? -17.431 6.822 27.328 1.00 94.94 92 VAL A O 1
ATOM 713 N N . LEU A 1 93 ? -17.605 6.067 25.237 1.00 94.56 93 LEU A N 1
ATOM 714 C CA . LEU A 1 93 ? -17.044 7.279 24.635 1.00 94.56 93 LEU A CA 1
ATOM 715 C C . LEU A 1 93 ? -17.967 8.490 24.807 1.00 94.56 93 LEU A C 1
ATOM 717 O O . LEU A 1 93 ? -17.479 9.576 25.100 1.00 94.56 93 LEU A O 1
ATOM 721 N N . GLU A 1 94 ? -19.280 8.294 24.679 1.00 94.19 94 GLU A N 1
ATOM 722 C CA . GLU A 1 94 ? -20.294 9.329 24.918 1.00 94.19 94 GLU A CA 1
ATOM 723 C C . GLU A 1 94 ? -20.372 9.762 26.392 1.00 94.19 94 GLU A C 1
ATOM 725 O O . GLU A 1 94 ? -20.793 10.878 26.681 1.00 94.19 94 GLU A O 1
ATOM 730 N N . GLU A 1 95 ? -19.964 8.908 27.333 1.00 94.31 95 GLU A N 1
ATOM 731 C CA . GLU A 1 95 ? -19.817 9.271 28.750 1.00 94.31 95 GLU A CA 1
ATOM 732 C C . GLU A 1 95 ? -18.547 10.073 29.016 1.00 94.31 95 GLU A C 1
ATOM 734 O O . GLU A 1 95 ? -18.574 11.077 29.722 1.00 94.31 95 GLU A O 1
ATOM 739 N N . ILE A 1 96 ? -17.421 9.629 28.453 1.00 94.12 96 ILE A N 1
ATOM 740 C CA . ILE A 1 96 ? -16.120 10.263 28.689 1.00 94.12 96 ILE A CA 1
ATOM 741 C C . ILE A 1 96 ? -16.052 11.628 27.995 1.00 94.12 96 ILE A C 1
ATOM 743 O O . ILE A 1 96 ? -15.518 12.582 28.559 1.00 94.12 96 ILE A O 1
ATOM 747 N N . ALA A 1 97 ? -16.575 11.724 26.771 1.00 94.69 97 ALA A N 1
ATOM 748 C CA . ALA A 1 97 ? -16.550 12.931 25.955 1.00 94.69 97 ALA A CA 1
ATOM 749 C C . ALA A 1 97 ? -17.904 13.145 25.247 1.00 94.69 97 ALA A C 1
ATOM 751 O O . ALA A 1 97 ? -18.015 12.885 24.049 1.00 94.69 97 ALA A O 1
ATOM 752 N N . PRO A 1 98 ? -18.927 13.674 25.948 1.00 91.75 98 PRO A N 1
ATOM 753 C CA . PRO A 1 98 ? -20.278 13.836 25.398 1.00 91.75 98 PRO A CA 1
ATOM 754 C C . PRO A 1 98 ? -20.354 14.661 24.107 1.00 91.75 98 PRO A C 1
ATOM 756 O O . PRO A 1 98 ? -21.217 14.415 23.270 1.00 91.75 98 PRO A O 1
ATOM 759 N N . CYS A 1 99 ? -19.455 15.634 23.935 1.00 91.12 99 CYS A N 1
ATOM 760 C CA . CYS A 1 99 ? -19.419 16.498 22.752 1.00 91.12 99 CYS A CA 1
ATOM 761 C C . CYS A 1 99 ? -18.434 16.019 21.673 1.00 91.12 99 CYS A C 1
ATOM 763 O O . CYS A 1 99 ? -18.602 16.368 20.511 1.00 91.12 99 CYS A O 1
ATOM 765 N N . ASP A 1 100 ? -17.427 15.225 22.051 1.00 93.44 100 ASP A N 1
ATOM 766 C CA . ASP A 1 100 ? -16.247 14.934 21.222 1.00 93.44 100 ASP A CA 1
ATOM 767 C C . ASP A 1 100 ? -15.926 13.429 21.148 1.00 93.44 100 ASP A C 1
ATOM 769 O O . ASP A 1 100 ? -14.780 13.030 20.921 1.00 93.44 100 ASP A O 1
ATOM 773 N N . ALA A 1 101 ? -16.933 12.569 21.328 1.00 91.88 101 ALA A N 1
ATOM 774 C CA . ALA A 1 101 ? -16.787 11.111 21.312 1.00 91.88 101 ALA A CA 1
ATOM 775 C C . ALA A 1 101 ? -16.084 10.595 20.040 1.00 91.88 101 ALA A C 1
ATOM 777 O O . ALA A 1 101 ? -15.242 9.695 20.115 1.00 91.88 101 ALA A O 1
ATOM 778 N N . ASP A 1 102 ? -16.358 11.209 18.885 1.00 90.75 102 ASP A N 1
ATOM 779 C CA . ASP A 1 102 ? -15.727 10.864 17.607 1.00 90.75 102 ASP A CA 1
ATOM 780 C C . ASP A 1 102 ? -14.225 11.184 17.587 1.00 90.75 102 ASP A C 1
ATOM 782 O O . ASP A 1 102 ? -13.413 10.372 17.129 1.00 90.75 102 ASP A O 1
ATOM 786 N N . PHE A 1 103 ? -13.829 12.350 18.106 1.00 93.00 103 PHE A N 1
ATOM 787 C CA . PHE A 1 103 ? -12.421 12.745 18.198 1.00 93.00 103 PHE A CA 1
ATOM 788 C C . PHE A 1 103 ? -11.670 11.877 19.211 1.00 93.00 103 PHE A C 1
ATOM 790 O O . PHE A 1 103 ? -10.537 11.458 18.952 1.00 93.00 103 PHE A O 1
ATOM 797 N N . LEU A 1 104 ? -12.318 11.537 20.329 1.00 93.19 104 LEU A N 1
ATOM 798 C CA . LEU A 1 104 ? -11.768 10.613 21.315 1.00 93.19 104 LEU A CA 1
ATOM 799 C C . LEU A 1 104 ? -11.548 9.223 20.706 1.00 93.19 104 LEU A C 1
ATOM 801 O O . LEU A 1 104 ? -10.465 8.661 20.861 1.00 93.19 104 LEU A O 1
ATOM 805 N N . TRP A 1 105 ? -12.516 8.693 19.949 1.00 92.19 105 TRP A N 1
ATOM 806 C CA . TRP A 1 105 ? -12.360 7.420 19.240 1.00 92.19 105 TRP A CA 1
ATOM 807 C C . TRP A 1 105 ? -11.188 7.438 18.260 1.00 92.19 105 TRP A C 1
ATOM 809 O O . TRP A 1 105 ? -10.413 6.481 18.217 1.00 92.19 105 TRP A O 1
ATOM 819 N N . GLN A 1 106 ? -11.029 8.515 17.487 1.00 88.62 106 GLN A N 1
ATOM 820 C CA . GLN A 1 106 ? -9.915 8.656 16.546 1.00 88.62 106 GLN A CA 1
ATOM 821 C C . GLN A 1 106 ? -8.563 8.665 17.267 1.00 88.62 106 GLN A C 1
ATOM 823 O O . GLN A 1 106 ? -7.633 7.983 16.829 1.00 88.62 106 GLN A O 1
ATOM 828 N N . SER A 1 107 ? -8.467 9.380 18.390 1.00 89.00 107 SER A N 1
ATOM 829 C CA . SER A 1 107 ? -7.260 9.431 19.223 1.00 89.00 107 SER A CA 1
ATOM 830 C C . SER A 1 107 ? -6.925 8.061 19.830 1.00 89.00 107 SER A C 1
ATOM 832 O O . SER A 1 107 ? -5.801 7.575 19.710 1.00 89.00 107 SER A O 1
ATOM 834 N N . VAL A 1 108 ? -7.927 7.377 20.389 1.00 89.12 108 VAL A N 1
ATOM 835 C CA . VAL A 1 108 ? -7.819 6.027 20.972 1.00 89.12 108 VAL A CA 1
ATOM 836 C C . VAL A 1 108 ? -7.422 4.997 19.910 1.00 89.12 108 VAL A C 1
ATOM 838 O O . VAL A 1 108 ? -6.509 4.205 20.130 1.00 89.12 108 VAL A O 1
ATOM 841 N N . SER A 1 109 ? -8.052 5.033 18.735 1.00 84.06 109 SER A N 1
ATOM 842 C CA . SER A 1 109 ? -7.780 4.101 17.629 1.00 84.06 109 SER A CA 1
ATOM 843 C C . SER A 1 109 ? -6.408 4.309 16.993 1.00 84.06 109 SER A C 1
ATOM 845 O O . SER A 1 109 ? -5.815 3.362 16.482 1.00 84.06 109 SER A O 1
ATOM 847 N N . SER A 1 110 ? -5.905 5.543 17.014 1.00 79.06 110 SER A N 1
ATOM 848 C CA . SER A 1 110 ? -4.574 5.888 16.502 1.00 79.06 110 SER A CA 1
ATOM 849 C C . SER A 1 110 ? -3.474 5.693 17.549 1.00 79.06 110 SER A C 1
ATOM 851 O O . SER A 1 110 ? -2.294 5.811 17.227 1.00 79.06 110 SER A O 1
ATOM 853 N N . SER A 1 111 ? -3.839 5.398 18.801 1.00 82.38 111 SER A N 1
ATOM 854 C CA . SER A 1 111 ? -2.889 5.227 19.893 1.00 82.38 111 SER A CA 1
ATOM 855 C C . SER A 1 111 ? -2.080 3.941 19.731 1.00 82.38 111 SER A C 1
ATOM 857 O O . SER A 1 111 ? -2.601 2.822 19.805 1.00 82.38 111 SER A O 1
ATOM 859 N N . THR A 1 112 ? -0.765 4.104 19.581 1.00 67.88 112 THR A N 1
ATOM 860 C CA . THR A 1 112 ? 0.199 3.001 19.500 1.00 67.88 112 THR A CA 1
ATOM 861 C C . THR A 1 112 ? 0.158 2.115 20.747 1.00 67.88 112 THR A C 1
ATOM 863 O O . THR A 1 112 ? 0.284 0.899 20.634 1.00 67.88 112 THR A O 1
ATOM 866 N N . ALA A 1 113 ? -0.099 2.694 21.925 1.00 76.88 113 ALA A N 1
ATOM 867 C CA . ALA A 1 113 ? -0.162 1.959 23.189 1.00 76.88 113 ALA A CA 1
ATOM 868 C C . ALA A 1 113 ? -1.329 0.956 23.233 1.00 76.88 113 ALA A C 1
ATOM 870 O O . ALA A 1 113 ? -1.177 -0.155 23.740 1.00 76.88 113 ALA A O 1
ATOM 871 N N . LEU A 1 114 ? -2.488 1.312 22.668 1.00 74.75 114 LEU A N 1
ATOM 872 C CA . LEU A 1 114 ? -3.620 0.387 22.557 1.00 74.75 114 LEU A CA 1
ATOM 873 C C . LEU A 1 114 ? -3.378 -0.685 21.501 1.00 74.75 114 LEU A C 1
ATOM 875 O O . LEU A 1 114 ? -3.690 -1.851 21.737 1.00 74.75 114 LEU A O 1
ATOM 879 N N . CYS A 1 115 ? -2.782 -0.307 20.368 1.00 67.19 115 CYS A N 1
ATOM 880 C CA . CYS A 1 115 ? -2.393 -1.263 19.338 1.00 67.19 115 CYS A CA 1
ATOM 881 C C . CYS A 1 115 ? -1.438 -2.325 19.897 1.00 67.19 115 CYS A C 1
ATOM 883 O O . CYS A 1 115 ? -1.685 -3.506 19.686 1.00 67.19 115 CYS A O 1
ATOM 885 N N . GLN A 1 116 ? -0.417 -1.922 20.660 1.00 68.94 116 GLN A N 1
ATOM 886 C CA . GLN A 1 116 ? 0.529 -2.834 21.315 1.00 68.94 116 GLN A CA 1
ATOM 887 C C . GLN A 1 116 ? -0.154 -3.766 22.320 1.00 68.94 116 GLN A C 1
ATOM 889 O O . GLN A 1 116 ? 0.178 -4.940 22.396 1.00 68.94 116 GLN A O 1
ATOM 894 N N . ARG A 1 117 ? -1.153 -3.281 23.069 1.00 73.56 117 ARG A N 1
ATOM 895 C CA . ARG A 1 117 ? -1.820 -4.092 24.099 1.00 73.56 117 ARG A CA 1
ATOM 896 C C . ARG A 1 117 ? -2.689 -5.223 23.546 1.00 73.56 117 ARG A C 1
ATOM 898 O O . ARG A 1 117 ? -2.928 -6.203 24.243 1.00 73.56 117 ARG A O 1
ATOM 905 N N . PHE A 1 118 ? -3.211 -5.049 22.334 1.00 68.94 118 PHE A N 1
ATOM 906 C CA . PHE A 1 118 ? -4.080 -6.022 21.666 1.00 68.94 118 PHE A CA 1
ATOM 907 C C . PHE A 1 118 ? -3.405 -6.715 20.473 1.00 68.94 118 PHE A C 1
ATOM 909 O O . PHE A 1 118 ? -4.019 -7.586 19.858 1.00 68.94 118 PHE A O 1
ATOM 916 N N . SER A 1 119 ? -2.170 -6.339 20.131 1.00 59.09 119 SER A N 1
ATOM 917 C CA . SER A 1 119 ? -1.406 -6.910 19.021 1.00 59.09 119 SER A CA 1
ATOM 918 C C . SER A 1 119 ? 0.004 -7.281 19.465 1.00 59.09 119 SER A C 1
ATOM 920 O O . SER A 1 119 ? 0.867 -6.412 19.508 1.00 59.09 119 SER A O 1
ATOM 922 N N . ASP A 1 120 ? 0.255 -8.574 19.662 1.00 54.44 120 ASP A N 1
ATOM 923 C CA . ASP A 1 120 ? 1.625 -9.106 19.662 1.00 54.44 120 ASP A CA 1
ATOM 924 C C . ASP A 1 120 ? 2.119 -9.372 18.219 1.00 54.44 120 ASP A C 1
ATOM 926 O O . ASP A 1 120 ? 3.289 -9.159 17.917 1.00 54.44 120 ASP A O 1
ATOM 930 N N . ASP A 1 121 ? 1.220 -9.707 17.277 1.00 53.00 121 ASP A N 1
ATOM 931 C CA . ASP A 1 121 ? 1.600 -10.090 15.899 1.00 53.00 121 ASP A CA 1
ATOM 932 C C . ASP A 1 121 ? 1.311 -9.026 14.815 1.00 53.00 121 ASP A C 1
ATOM 934 O O . ASP A 1 121 ? 2.044 -8.910 13.833 1.00 53.00 121 ASP A O 1
ATOM 938 N N . VAL A 1 122 ? 0.249 -8.217 14.952 1.00 51.78 122 VAL A N 1
ATOM 939 C CA . VAL A 1 122 ? -0.210 -7.298 13.877 1.00 51.78 122 VAL A CA 1
ATOM 940 C C . VAL A 1 122 ? 0.590 -5.992 13.829 1.00 51.78 122 VAL A C 1
ATOM 942 O O . VAL A 1 122 ? 0.800 -5.435 12.749 1.00 51.78 122 VAL A O 1
ATOM 945 N N . ALA A 1 123 ? 1.056 -5.504 14.983 1.00 53.62 123 ALA A N 1
ATOM 946 C CA . ALA A 1 123 ? 1.971 -4.365 15.043 1.00 53.62 123 ALA A CA 1
ATOM 947 C C . ALA A 1 123 ? 3.319 -4.734 14.410 1.00 53.62 123 ALA A C 1
ATOM 949 O O . ALA A 1 123 ? 3.815 -3.984 13.577 1.00 53.62 123 ALA A O 1
ATOM 950 N N . ASN A 1 124 ? 3.822 -5.939 14.703 1.00 55.41 124 ASN A N 1
ATOM 951 C CA . ASN A 1 124 ? 5.044 -6.476 14.114 1.00 55.41 124 ASN A CA 1
ATOM 952 C C . ASN A 1 124 ? 4.920 -6.633 12.587 1.00 55.41 124 ASN A C 1
ATOM 954 O O . ASN A 1 124 ? 5.841 -6.297 11.857 1.00 55.41 124 ASN A O 1
ATOM 958 N N . PHE A 1 125 ? 3.760 -7.061 12.071 1.00 52.88 125 PHE A N 1
ATOM 959 C CA . PHE A 1 125 ? 3.544 -7.183 10.621 1.00 52.88 125 PHE A CA 1
ATOM 960 C C . PHE A 1 125 ? 3.532 -5.829 9.895 1.00 52.88 125 PHE A C 1
ATOM 962 O O . PHE A 1 125 ? 4.134 -5.696 8.832 1.00 52.88 125 PHE A O 1
ATOM 969 N N . LYS A 1 126 ? 2.883 -4.808 10.475 1.00 63.53 126 LYS A N 1
ATOM 970 C CA . LYS A 1 126 ? 2.920 -3.444 9.920 1.00 63.53 126 LYS A CA 1
ATOM 971 C C . LYS A 1 126 ? 4.324 -2.848 9.975 1.00 63.53 126 LYS A C 1
ATOM 973 O O . LYS A 1 126 ? 4.701 -2.159 9.034 1.00 63.53 126 LYS A O 1
ATOM 978 N N . ASP A 1 127 ? 5.067 -3.126 11.043 1.00 75.12 127 ASP A N 1
ATOM 979 C CA . ASP A 1 127 ? 6.445 -2.665 11.212 1.00 75.12 127 ASP A CA 1
ATOM 980 C C . ASP A 1 127 ? 7.383 -3.352 10.203 1.00 75.12 127 ASP A C 1
ATOM 982 O O . ASP A 1 127 ? 8.159 -2.701 9.506 1.00 75.12 127 ASP A O 1
ATOM 986 N N . MET A 1 128 ? 7.219 -4.661 9.997 1.00 81.12 128 MET A N 1
ATOM 987 C CA . MET A 1 128 ? 7.947 -5.421 8.977 1.00 81.12 128 MET A CA 1
ATOM 988 C C . MET A 1 128 ? 7.639 -4.951 7.553 1.00 81.12 128 MET A C 1
ATOM 990 O O . MET A 1 128 ? 8.562 -4.825 6.749 1.00 81.12 128 MET A O 1
ATOM 994 N N . ASP A 1 129 ? 6.376 -4.653 7.232 1.00 85.38 129 ASP A N 1
ATOM 995 C CA . ASP A 1 129 ? 6.007 -4.075 5.936 1.00 85.38 129 ASP A CA 1
ATOM 996 C C . ASP A 1 129 ? 6.683 -2.713 5.730 1.00 85.38 129 ASP A C 1
ATOM 998 O O . ASP A 1 129 ? 7.159 -2.429 4.630 1.00 85.38 129 ASP A O 1
ATOM 1002 N N . THR A 1 130 ? 6.768 -1.880 6.775 1.00 88.38 130 THR A N 1
ATOM 1003 C CA . THR A 1 130 ? 7.481 -0.600 6.696 1.00 88.38 130 THR A CA 1
ATOM 1004 C C . THR A 1 130 ? 8.985 -0.778 6.544 1.00 88.38 130 THR A C 1
ATOM 1006 O O . THR A 1 130 ? 9.560 -0.121 5.685 1.00 88.38 130 THR A O 1
ATOM 1009 N N . ILE A 1 131 ? 9.606 -1.705 7.278 1.00 90.88 131 ILE A N 1
ATOM 1010 C CA . ILE A 1 131 ? 11.039 -2.022 7.170 1.00 90.88 131 ILE A CA 1
ATOM 1011 C C . ILE A 1 131 ? 11.371 -2.536 5.764 1.00 90.88 131 ILE A C 1
ATOM 1013 O O . ILE A 1 131 ? 12.341 -2.099 5.146 1.00 90.88 131 ILE A O 1
ATOM 1017 N N . LEU A 1 132 ? 10.552 -3.444 5.224 1.00 92.44 132 LEU A N 1
ATOM 1018 C CA . LEU A 1 132 ? 10.747 -3.984 3.880 1.00 92.44 132 LEU A CA 1
ATOM 1019 C C . LEU A 1 132 ? 10.593 -2.897 2.813 1.00 92.44 132 LEU A C 1
ATOM 1021 O O . LEU A 1 132 ? 11.370 -2.854 1.856 1.00 92.44 132 LEU A O 1
ATOM 1025 N N . LEU A 1 133 ? 9.585 -2.031 2.952 1.00 92.62 133 LEU A N 1
ATOM 1026 C CA . LEU A 1 133 ? 9.379 -0.944 2.003 1.00 92.62 133 LEU A CA 1
ATOM 1027 C C . LEU A 1 133 ? 10.519 0.074 2.072 1.00 92.62 133 LEU A C 1
ATOM 1029 O O . LEU A 1 133 ? 10.979 0.513 1.022 1.00 92.62 133 LEU A O 1
ATOM 1033 N N . ASP A 1 134 ? 11.007 0.387 3.272 1.00 93.12 134 ASP A N 1
ATOM 1034 C CA . ASP A 1 134 ? 12.139 1.287 3.484 1.00 93.12 134 ASP A CA 1
ATOM 1035 C C . ASP A 1 134 ? 13.397 0.745 2.794 1.00 93.12 134 ASP A C 1
ATOM 1037 O O . ASP A 1 134 ? 13.957 1.411 1.920 1.00 93.12 134 ASP A O 1
ATOM 1041 N N . ALA A 1 135 ? 13.736 -0.527 3.027 1.00 94.81 135 ALA A N 1
ATOM 1042 C CA . ALA A 1 135 ? 14.855 -1.196 2.362 1.00 94.81 135 ALA A CA 1
ATOM 1043 C C . ALA A 1 135 ? 14.728 -1.193 0.823 1.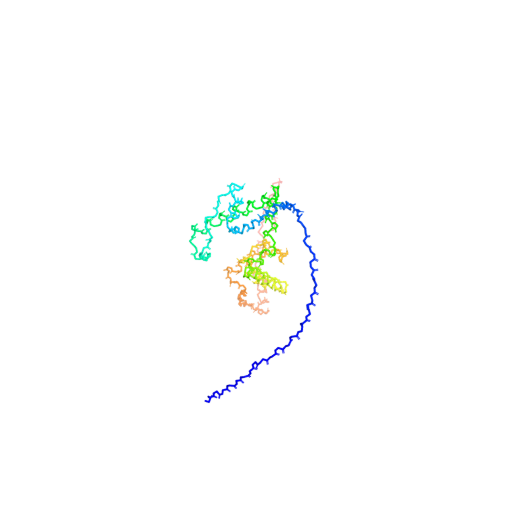00 94.81 135 ALA A C 1
ATOM 1045 O O . ALA A 1 135 ? 15.700 -0.956 0.100 1.00 94.81 135 ALA A O 1
ATOM 1046 N N . LEU A 1 136 ? 13.525 -1.418 0.278 1.00 94.88 136 LEU A N 1
ATOM 1047 C CA . LEU A 1 136 ? 13.293 -1.338 -1.171 1.00 94.88 136 LEU A CA 1
ATOM 1048 C C . LEU A 1 136 ? 13.421 0.093 -1.709 1.00 94.88 136 LEU A C 1
ATOM 1050 O O . LEU A 1 136 ? 13.878 0.291 -2.840 1.00 94.88 136 LEU A O 1
ATOM 1054 N N . THR A 1 137 ? 13.031 1.096 -0.925 1.00 94.75 137 THR A N 1
ATOM 1055 C CA . THR A 1 137 ? 13.171 2.503 -1.316 1.00 94.75 137 THR A CA 1
ATOM 1056 C C . THR A 1 137 ? 14.629 2.947 -1.281 1.00 94.75 137 THR A C 1
ATOM 1058 O O . THR A 1 137 ? 15.079 3.622 -2.209 1.00 94.75 137 THR A O 1
ATOM 1061 N N . GLU A 1 138 ? 15.406 2.465 -0.313 1.00 95.38 138 GLU A N 1
ATOM 1062 C CA . GLU A 1 138 ? 16.858 2.618 -0.272 1.00 95.38 138 GLU A CA 1
ATOM 1063 C C . GLU A 1 138 ? 17.515 1.995 -1.514 1.00 95.38 138 GLU A C 1
ATOM 1065 O O . GLU A 1 138 ? 18.311 2.652 -2.194 1.00 95.38 138 GLU A O 1
ATOM 1070 N N . CYS A 1 139 ? 17.111 0.776 -1.894 1.00 95.19 139 CYS A N 1
ATOM 1071 C CA . CYS A 1 139 ? 17.571 0.142 -3.132 1.00 95.19 139 CYS A CA 1
ATOM 1072 C C . CYS A 1 139 ? 17.247 1.002 -4.367 1.00 95.19 139 CYS A C 1
ATOM 1074 O O . CYS A 1 139 ? 18.085 1.169 -5.257 1.00 95.19 139 CYS A O 1
ATOM 1076 N N . TYR A 1 140 ? 16.035 1.564 -4.441 1.00 95.19 140 TYR A N 1
ATOM 1077 C CA . TYR A 1 140 ? 15.611 2.422 -5.551 1.00 95.19 140 TYR A CA 1
ATOM 1078 C C . TYR A 1 140 ? 16.440 3.716 -5.634 1.00 95.19 140 TYR A C 1
ATOM 1080 O O . TYR A 1 140 ? 16.836 4.132 -6.730 1.00 95.19 140 TYR A O 1
ATOM 1088 N N . ASN A 1 141 ? 16.734 4.341 -4.493 1.00 94.00 141 ASN A N 1
ATOM 1089 C CA . ASN A 1 141 ? 17.516 5.575 -4.433 1.00 94.00 141 ASN A CA 1
ATOM 1090 C C . ASN A 1 141 ? 18.974 5.329 -4.845 1.00 94.00 141 ASN A C 1
ATOM 1092 O O . ASN A 1 141 ? 19.514 6.073 -5.670 1.00 94.00 141 ASN A O 1
ATOM 1096 N N . THR A 1 142 ? 19.557 4.229 -4.361 1.00 94.69 142 THR A N 1
ATOM 1097 C CA . THR A 1 142 ? 20.941 3.811 -4.637 1.00 94.69 142 THR A CA 1
ATOM 1098 C C . THR A 1 142 ? 21.150 3.327 -6.077 1.00 94.69 142 THR A C 1
ATOM 1100 O O . THR A 1 142 ? 22.253 3.415 -6.618 1.00 94.69 142 THR A O 1
ATOM 1103 N N . ALA A 1 143 ? 20.105 2.841 -6.750 1.00 93.44 143 ALA A N 1
ATOM 1104 C CA . ALA A 1 143 ? 20.215 2.335 -8.114 1.00 93.44 143 ALA A CA 1
ATOM 1105 C C . ALA A 1 143 ? 20.678 3.415 -9.116 1.00 93.44 143 ALA A C 1
ATOM 1107 O O . ALA A 1 143 ? 20.001 4.416 -9.346 1.00 93.44 143 ALA A O 1
ATOM 1108 N N . GLY A 1 144 ? 21.808 3.167 -9.788 1.00 90.81 144 GLY A N 1
ATOM 1109 C CA . GLY A 1 144 ? 22.418 4.118 -10.728 1.00 90.81 144 GLY A CA 1
ATOM 1110 C C . GLY A 1 144 ? 21.741 4.214 -12.101 1.00 90.81 144 GLY A C 1
ATOM 1111 O O . GLY A 1 144 ? 21.972 5.172 -12.835 1.00 90.81 144 GLY A O 1
ATOM 1112 N N . SER A 1 145 ? 20.889 3.249 -12.466 1.00 92.50 145 SER A N 1
ATOM 1113 C CA . SER A 1 145 ? 20.216 3.217 -13.770 1.00 92.50 145 SER A CA 1
ATOM 1114 C C . SER A 1 145 ? 18.696 3.228 -13.635 1.00 92.50 145 SER A C 1
ATOM 1116 O O . SER A 1 145 ? 18.122 2.647 -12.711 1.00 92.50 145 SER A O 1
ATOM 1118 N N . TRP A 1 146 ? 18.018 3.841 -14.610 1.00 91.69 146 TRP A N 1
ATOM 1119 C CA . TRP A 1 146 ? 16.557 3.784 -14.682 1.00 91.69 146 TRP A CA 1
ATOM 1120 C C . TRP A 1 146 ? 16.035 2.349 -14.851 1.00 91.69 146 TRP A C 1
ATOM 1122 O O . TRP A 1 146 ? 14.992 2.015 -14.298 1.00 91.69 146 TRP A O 1
ATOM 1132 N N . GLY A 1 147 ? 16.762 1.482 -15.566 1.00 92.88 147 GLY A N 1
ATOM 1133 C CA . GLY A 1 147 ? 16.379 0.079 -15.739 1.00 92.88 147 GLY A CA 1
ATOM 1134 C C . GLY A 1 147 ? 16.268 -0.650 -14.400 1.00 92.88 147 GLY A C 1
ATOM 1135 O O . GLY A 1 147 ? 15.227 -1.233 -14.106 1.00 92.88 147 GLY A O 1
ATOM 1136 N N . THR A 1 148 ? 17.294 -0.520 -13.559 1.00 93.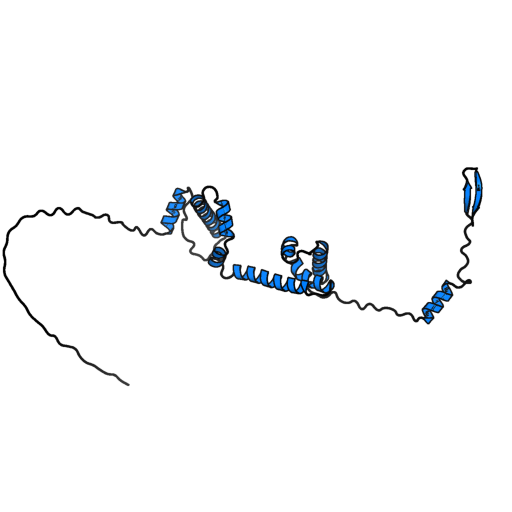88 148 THR A N 1
ATOM 1137 C CA . THR A 1 148 ? 17.336 -1.101 -12.209 1.00 93.88 148 THR A CA 1
ATOM 1138 C C . THR A 1 148 ? 16.293 -0.462 -11.291 1.00 93.88 148 THR A C 1
ATOM 1140 O O . THR A 1 148 ? 15.560 -1.165 -10.601 1.00 93.88 148 THR A O 1
ATOM 1143 N N . ARG A 1 149 ? 16.134 0.869 -11.344 1.00 95.50 149 ARG A N 1
ATOM 1144 C CA . ARG A 1 149 ? 15.068 1.572 -10.608 1.00 95.50 149 ARG A CA 1
ATOM 1145 C C . ARG A 1 149 ? 13.683 1.056 -10.976 1.00 95.50 149 ARG A C 1
ATOM 1147 O O . ARG A 1 149 ? 12.866 0.831 -10.092 1.00 95.50 149 ARG A O 1
ATOM 1154 N N . ARG A 1 150 ? 13.417 0.835 -12.266 1.00 95.75 150 ARG A N 1
ATOM 1155 C CA . ARG A 1 150 ? 12.141 0.296 -12.752 1.00 95.75 150 ARG A CA 1
ATOM 1156 C C . ARG A 1 150 ? 11.915 -1.142 -12.285 1.00 95.75 150 ARG A C 1
ATOM 1158 O O . ARG A 1 150 ? 10.785 -1.467 -11.937 1.00 95.75 150 ARG A O 1
ATOM 1165 N N . GLN A 1 151 ? 12.957 -1.972 -12.237 1.00 95.00 151 GLN A N 1
ATOM 1166 C CA . GLN A 1 151 ? 12.879 -3.339 -11.705 1.00 95.00 151 GLN A CA 1
ATOM 1167 C C . GLN A 1 151 ? 12.497 -3.330 -10.223 1.00 95.00 151 GLN A C 1
ATOM 1169 O O . GLN A 1 151 ? 11.497 -3.938 -9.853 1.00 95.00 151 GLN A O 1
ATOM 1174 N N . ILE A 1 152 ? 13.208 -2.564 -9.394 1.00 95.56 152 ILE A N 1
ATOM 1175 C CA . ILE A 1 152 ? 12.913 -2.433 -7.958 1.00 95.56 152 ILE A CA 1
ATOM 1176 C C . ILE A 1 152 ? 11.502 -1.864 -7.752 1.00 95.56 152 ILE A C 1
ATOM 1178 O O . ILE A 1 152 ? 10.690 -2.413 -7.008 1.00 95.56 152 ILE A O 1
ATOM 1182 N N . LEU A 1 153 ? 11.156 -0.811 -8.494 1.00 95.88 153 LEU A N 1
ATOM 1183 C CA . LEU A 1 153 ? 9.837 -0.187 -8.442 1.00 95.88 153 LEU A CA 1
ATOM 1184 C C . LEU A 1 153 ? 8.716 -1.147 -8.870 1.00 95.88 153 LEU A C 1
ATOM 1186 O O . LEU A 1 153 ? 7.604 -1.036 -8.360 1.00 95.88 153 LEU A O 1
ATOM 1190 N N . SER A 1 154 ? 8.986 -2.102 -9.767 1.00 96.31 154 SER A N 1
ATOM 1191 C CA . SER A 1 154 ? 8.000 -3.102 -10.203 1.00 96.31 154 SER A CA 1
ATOM 1192 C C . SER A 1 154 ? 7.587 -4.061 -9.083 1.00 96.31 154 SER A C 1
ATOM 1194 O O . SER A 1 154 ? 6.450 -4.528 -9.084 1.00 96.31 154 SER A O 1
ATOM 1196 N N . ILE A 1 155 ? 8.463 -4.292 -8.098 1.00 94.81 155 ILE A N 1
ATOM 1197 C CA . ILE A 1 155 ? 8.163 -5.097 -6.906 1.00 94.81 155 ILE A CA 1
ATOM 1198 C C . ILE A 1 155 ? 7.124 -4.366 -6.045 1.00 94.81 155 ILE A C 1
ATOM 1200 O O . ILE A 1 155 ? 6.114 -4.946 -5.648 1.00 94.81 155 ILE A O 1
ATOM 1204 N N . MET A 1 156 ? 7.331 -3.065 -5.818 1.00 94.25 156 MET A N 1
ATOM 1205 C CA . MET A 1 156 ? 6.461 -2.243 -4.973 1.00 94.25 156 MET A CA 1
ATOM 1206 C C . MET A 1 156 ? 5.142 -1.858 -5.659 1.00 94.25 156 MET A C 1
ATOM 1208 O O . MET A 1 156 ? 4.080 -1.914 -5.043 1.00 94.25 156 MET A O 1
ATOM 1212 N N . ALA A 1 157 ? 5.177 -1.476 -6.939 1.00 93.75 157 ALA A N 1
ATOM 1213 C CA . ALA A 1 157 ? 4.029 -0.914 -7.661 1.00 93.75 157 ALA A CA 1
ATOM 1214 C C . ALA A 1 157 ? 2.878 -1.910 -7.903 1.00 93.75 157 ALA A C 1
ATOM 1216 O O . ALA A 1 157 ? 1.752 -1.499 -8.202 1.00 93.75 157 ALA A O 1
ATOM 1217 N N . ASP A 1 158 ? 3.156 -3.209 -7.786 1.00 90.06 158 ASP A N 1
ATOM 1218 C CA . ASP A 1 158 ? 2.154 -4.273 -7.842 1.00 90.06 158 ASP A CA 1
ATOM 1219 C C . ASP A 1 158 ? 1.319 -4.360 -6.552 1.00 90.06 158 ASP A C 1
ATOM 1221 O O . ASP A 1 158 ? 0.118 -4.621 -6.612 1.00 90.06 158 ASP A O 1
ATOM 1225 N N . LYS A 1 159 ? 1.937 -4.103 -5.390 1.00 90.06 159 LYS A N 1
ATOM 1226 C CA . LYS A 1 159 ? 1.313 -4.268 -4.064 1.00 90.06 159 LYS A CA 1
ATOM 1227 C C . LYS A 1 159 ? 0.883 -2.956 -3.418 1.00 90.06 159 LYS A C 1
ATOM 1229 O O . LYS A 1 159 ? -0.049 -2.941 -2.620 1.00 90.06 159 LYS A O 1
ATOM 1234 N N . VAL A 1 160 ? 1.532 -1.851 -3.776 1.00 91.88 160 VAL A N 1
ATOM 1235 C CA . VAL A 1 160 ? 1.350 -0.548 -3.135 1.00 91.88 160 VAL A CA 1
ATOM 1236 C C . VAL A 1 160 ? 0.786 0.470 -4.129 1.00 91.88 160 VAL A C 1
ATOM 1238 O O . VAL A 1 160 ? 1.187 0.558 -5.296 1.00 91.88 160 VAL A O 1
ATOM 1241 N N . SER A 1 161 ? -0.185 1.260 -3.665 1.00 93.56 161 SER A N 1
ATOM 1242 C CA . SER A 1 161 ? -0.792 2.333 -4.456 1.00 93.56 161 SER A CA 1
ATOM 1243 C C . SER A 1 161 ? 0.184 3.496 -4.664 1.00 93.56 161 SER A C 1
ATOM 1245 O O . SER A 1 161 ? 1.024 3.777 -3.810 1.00 93.56 161 SER A O 1
ATOM 1247 N N . LEU A 1 162 ? 0.037 4.229 -5.775 1.00 92.94 162 LEU A N 1
ATOM 1248 C CA . LEU A 1 162 ? 0.866 5.404 -6.087 1.00 92.94 162 LEU A CA 1
ATOM 1249 C C . LEU A 1 162 ? 0.921 6.408 -4.920 1.00 92.94 162 LEU A C 1
ATOM 1251 O O . LEU A 1 162 ? 1.991 6.909 -4.590 1.00 92.94 162 LEU A O 1
ATOM 1255 N N . ASN A 1 163 ? -0.224 6.696 -4.294 1.00 92.56 163 ASN A N 1
ATOM 1256 C CA . ASN A 1 163 ? -0.314 7.681 -3.212 1.00 92.56 163 ASN A CA 1
ATOM 1257 C C . ASN A 1 163 ? 0.468 7.247 -1.972 1.00 92.56 163 ASN A C 1
ATOM 1259 O O . ASN A 1 163 ? 1.095 8.080 -1.326 1.00 92.56 163 ASN A O 1
ATOM 1263 N N . ASN A 1 164 ? 0.454 5.952 -1.652 1.00 90.12 164 ASN A N 1
ATOM 1264 C CA . ASN A 1 164 ? 1.248 5.430 -0.548 1.00 90.12 164 ASN A CA 1
ATOM 1265 C C . ASN A 1 164 ? 2.731 5.414 -0.904 1.00 90.12 164 ASN A C 1
ATOM 1267 O O . ASN A 1 164 ? 3.543 5.819 -0.085 1.00 90.12 164 ASN A O 1
ATOM 1271 N N . LEU A 1 165 ? 3.083 5.040 -2.135 1.00 93.06 165 LEU A N 1
ATOM 1272 C CA . LEU A 1 165 ? 4.476 4.983 -2.571 1.00 93.06 165 LEU A CA 1
ATOM 1273 C C . LEU A 1 165 ? 5.139 6.366 -2.642 1.00 93.06 165 LEU A C 1
ATOM 1275 O O . LEU A 1 165 ? 6.325 6.496 -2.366 1.00 93.06 165 LEU A O 1
ATOM 1279 N N . ARG A 1 166 ? 4.360 7.419 -2.915 1.00 94.88 166 ARG A N 1
ATOM 1280 C CA . ARG A 1 166 ? 4.823 8.815 -2.864 1.00 94.88 166 ARG A CA 1
ATOM 1281 C C . ARG A 1 166 ? 5.254 9.293 -1.481 1.00 94.88 166 ARG A C 1
ATOM 1283 O O . ARG A 1 166 ? 6.002 10.257 -1.404 1.00 94.88 166 ARG A O 1
ATOM 1290 N N . LYS A 1 167 ? 4.798 8.642 -0.407 1.00 92.88 167 LYS A N 1
ATOM 1291 C CA . LYS A 1 167 ? 5.267 8.950 0.953 1.00 92.88 167 LYS A CA 1
ATOM 1292 C C . LYS A 1 167 ? 6.742 8.580 1.134 1.00 92.88 167 LYS A C 1
ATOM 1294 O O . LYS A 1 167 ? 7.428 9.230 1.906 1.00 92.88 167 LYS A O 1
ATOM 1299 N N . TRP A 1 168 ? 7.205 7.577 0.389 1.00 91.31 168 TRP A N 1
ATOM 1300 C CA . TRP A 1 168 ? 8.566 7.048 0.452 1.00 91.31 168 TRP A CA 1
ATOM 1301 C C . TRP A 1 168 ? 9.453 7.582 -0.677 1.00 91.31 168 TRP A C 1
ATOM 1303 O O . TRP A 1 168 ? 10.637 7.827 -0.485 1.00 91.31 168 TRP A O 1
ATOM 1313 N N . ILE A 1 169 ? 8.873 7.793 -1.863 1.00 93.00 169 ILE A N 1
ATOM 1314 C CA . ILE A 1 169 ? 9.561 8.306 -3.052 1.00 93.00 169 ILE A CA 1
ATOM 1315 C C . ILE A 1 169 ? 8.790 9.540 -3.552 1.00 93.00 169 ILE A C 1
ATOM 1317 O O . ILE A 1 169 ? 7.896 9.415 -4.400 1.00 93.00 169 ILE A O 1
ATOM 1321 N N . PRO A 1 170 ? 9.075 10.740 -3.016 1.00 91.62 170 PRO A N 1
ATOM 1322 C CA . PRO A 1 170 ? 8.291 11.938 -3.317 1.00 91.62 170 PRO A CA 1
ATOM 1323 C C . PRO A 1 170 ? 8.423 12.395 -4.777 1.00 91.62 170 PRO A C 1
ATOM 1325 O O . PRO A 1 170 ? 7.475 12.951 -5.334 1.00 91.62 170 PRO A O 1
ATOM 1328 N N . ASP A 1 171 ? 9.544 12.104 -5.444 1.00 92.56 171 ASP A N 1
ATOM 1329 C CA . ASP A 1 171 ? 9.776 12.419 -6.861 1.00 92.56 171 ASP A CA 1
ATOM 1330 C C . ASP A 1 171 ? 9.089 11.428 -7.828 1.00 92.56 171 ASP A C 1
ATOM 1332 O O . ASP A 1 171 ? 9.245 11.513 -9.053 1.00 92.56 171 ASP A O 1
ATOM 1336 N N . LEU A 1 172 ? 8.299 10.478 -7.309 1.00 94.69 172 LEU A N 1
ATOM 1337 C CA . LEU A 1 172 ? 7.660 9.451 -8.121 1.00 94.69 172 LEU A CA 1
ATOM 1338 C C . LEU A 1 172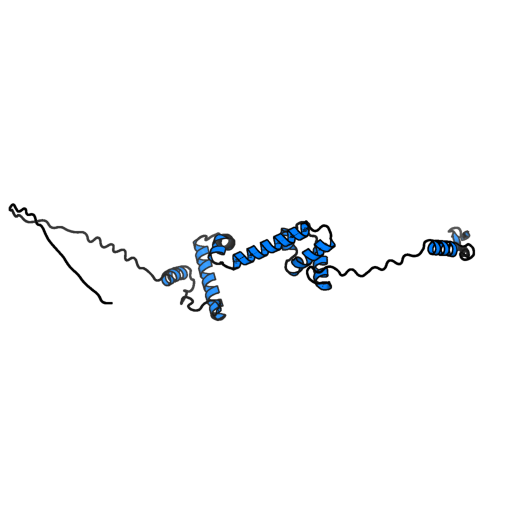 ? 6.531 10.015 -8.999 1.00 94.69 172 LEU A C 1
ATOM 1340 O O . LEU A 1 172 ? 5.417 10.348 -8.561 1.00 94.69 172 LEU A O 1
ATOM 1344 N N . THR A 1 173 ? 6.797 10.036 -10.304 1.00 95.62 173 THR A N 1
ATOM 1345 C CA . THR A 1 173 ? 5.814 10.414 -11.321 1.00 95.62 173 THR A CA 1
ATOM 1346 C C . THR A 1 173 ? 4.863 9.263 -11.652 1.00 95.62 173 THR A C 1
ATOM 1348 O O . THR A 1 173 ? 5.214 8.082 -11.580 1.00 95.62 173 THR A O 1
ATOM 1351 N N . LYS A 1 174 ? 3.645 9.609 -12.094 1.00 96.19 174 LYS A N 1
ATOM 1352 C CA . LYS A 1 174 ? 2.655 8.626 -12.568 1.00 96.19 174 LYS A CA 1
ATOM 1353 C C . LYS A 1 174 ? 3.217 7.770 -13.704 1.00 96.19 174 LYS A C 1
ATOM 1355 O O . LYS A 1 174 ? 2.999 6.567 -13.705 1.00 96.19 174 LYS A O 1
ATOM 1360 N N . TYR A 1 175 ? 3.976 8.385 -14.615 1.00 96.56 175 TYR A N 1
ATOM 1361 C CA . TYR A 1 175 ? 4.629 7.699 -15.729 1.00 96.56 175 TYR A CA 1
ATOM 1362 C C . TYR A 1 175 ? 5.569 6.582 -15.252 1.00 96.56 175 TYR A C 1
ATOM 1364 O O . TYR A 1 175 ? 5.432 5.437 -15.680 1.00 96.56 175 TYR A O 1
ATOM 1372 N N . ARG A 1 176 ? 6.476 6.889 -14.312 1.00 95.44 176 ARG A N 1
ATOM 1373 C CA . ARG A 1 176 ? 7.417 5.910 -13.742 1.00 95.44 176 ARG A CA 1
ATOM 1374 C C . ARG A 1 176 ? 6.688 4.747 -13.066 1.00 95.44 176 ARG A C 1
ATOM 1376 O O . ARG A 1 176 ? 7.051 3.593 -13.272 1.00 95.44 176 ARG A O 1
ATOM 1383 N N . TYR A 1 177 ? 5.623 5.049 -12.324 1.00 96.94 177 TYR A N 1
ATOM 1384 C CA . TYR A 1 177 ? 4.771 4.042 -11.693 1.00 96.94 177 TYR A CA 1
ATOM 1385 C C . TYR A 1 177 ? 4.061 3.147 -12.720 1.00 96.94 177 TYR A C 1
ATOM 1387 O O . TYR A 1 177 ? 4.091 1.925 -12.597 1.00 96.94 177 TYR A O 1
ATOM 1395 N N . THR A 1 178 ? 3.464 3.722 -13.770 1.00 96.75 178 THR A N 1
ATOM 1396 C CA . THR A 1 178 ? 2.799 2.937 -14.823 1.00 96.75 178 THR A CA 1
ATOM 1397 C C . THR A 1 178 ? 3.776 2.071 -15.609 1.00 96.75 178 THR A C 1
ATOM 1399 O O . THR A 1 178 ? 3.458 0.922 -15.904 1.00 96.75 178 THR A O 1
ATOM 1402 N N . GLU A 1 179 ? 4.980 2.575 -15.890 1.00 95.94 179 GLU A N 1
ATOM 1403 C CA . GLU A 1 179 ? 6.041 1.798 -16.538 1.00 95.94 179 GLU A CA 1
ATOM 1404 C C . GLU A 1 179 ? 6.511 0.630 -15.665 1.00 95.94 179 GLU A C 1
ATOM 1406 O O . GLU A 1 179 ? 6.734 -0.463 -16.176 1.00 95.94 179 GLU A O 1
ATOM 1411 N N . ALA A 1 180 ? 6.605 0.812 -14.346 1.00 96.38 180 ALA A N 1
ATOM 1412 C CA . ALA A 1 180 ? 6.932 -0.270 -13.421 1.00 96.38 180 ALA A CA 1
ATOM 1413 C C . ALA A 1 180 ? 5.833 -1.345 -13.353 1.00 96.38 180 ALA A C 1
ATOM 1415 O O . ALA A 1 180 ? 6.140 -2.537 -13.354 1.00 96.38 180 ALA A O 1
ATOM 1416 N N . LYS A 1 181 ? 4.548 -0.957 -13.373 1.00 95.88 181 LYS A N 1
ATOM 1417 C CA . LYS A 1 181 ? 3.443 -1.931 -13.471 1.00 95.88 181 LYS A CA 1
ATOM 1418 C C . LYS A 1 181 ? 3.470 -2.678 -14.799 1.00 95.88 181 LYS A C 1
ATOM 1420 O O . LYS A 1 181 ? 3.319 -3.895 -14.817 1.00 95.88 181 LYS A O 1
ATOM 1425 N N . ARG A 1 182 ? 3.710 -1.967 -15.904 1.00 95.62 182 ARG A N 1
ATOM 1426 C CA . ARG A 1 182 ? 3.878 -2.583 -17.225 1.00 95.62 182 ARG A CA 1
ATOM 1427 C C . ARG A 1 182 ? 5.037 -3.577 -17.223 1.00 95.62 182 ARG A C 1
ATOM 1429 O O . ARG A 1 182 ? 4.893 -4.674 -17.746 1.00 95.62 182 ARG A O 1
ATOM 1436 N N . HIS A 1 183 ? 6.156 -3.213 -16.609 1.00 95.50 183 HIS A N 1
ATOM 1437 C CA . HIS A 1 183 ? 7.307 -4.091 -16.458 1.00 95.50 183 HIS A CA 1
ATOM 1438 C C . HIS A 1 183 ? 6.952 -5.370 -15.687 1.00 95.50 183 HIS A C 1
ATOM 1440 O O . HIS A 1 183 ? 7.248 -6.458 -16.168 1.00 95.50 183 HIS A O 1
ATOM 1446 N N . CYS A 1 184 ? 6.251 -5.249 -14.554 1.00 94.50 184 CYS A N 1
ATOM 1447 C CA . CYS A 1 184 ? 5.770 -6.399 -13.784 1.00 94.50 184 CYS A CA 1
ATOM 1448 C C . CYS A 1 184 ? 4.894 -7.342 -14.625 1.00 94.50 184 CYS A C 1
ATOM 1450 O O . CYS A 1 184 ? 5.020 -8.556 -14.507 1.00 94.50 184 CYS A O 1
ATOM 1452 N N . LEU A 1 185 ? 4.019 -6.795 -15.477 1.00 93.56 185 LEU A N 1
ATOM 1453 C CA . LEU A 1 185 ? 3.137 -7.588 -16.339 1.00 93.56 185 LEU A CA 1
ATOM 1454 C C . LEU A 1 185 ? 3.879 -8.303 -17.476 1.00 93.56 185 LEU A C 1
ATOM 1456 O O . LEU A 1 185 ? 3.473 -9.392 -17.863 1.00 93.56 185 LEU A O 1
ATOM 1460 N N . LEU A 1 186 ? 4.926 -7.686 -18.032 1.00 92.88 186 LEU A N 1
ATOM 1461 C CA . LEU A 1 186 ? 5.643 -8.219 -19.196 1.00 92.88 186 LEU A CA 1
ATOM 1462 C C . LEU A 1 186 ? 6.795 -9.158 -18.827 1.00 92.88 186 LEU A C 1
ATOM 1464 O O . LEU A 1 186 ? 7.004 -10.150 -19.517 1.00 92.88 186 LEU A O 1
ATOM 1468 N N . TYR A 1 187 ? 7.549 -8.830 -17.779 1.00 90.94 187 TYR A N 1
ATOM 1469 C CA . TYR A 1 187 ? 8.800 -9.515 -17.431 1.00 90.94 187 TYR A CA 1
ATOM 1470 C C . TYR A 1 187 ? 8.755 -10.194 -16.059 1.00 90.94 187 TYR A C 1
ATOM 1472 O O . TYR A 1 187 ? 9.580 -11.052 -15.779 1.00 90.94 187 TYR A O 1
ATOM 1480 N N . GLY A 1 188 ? 7.791 -9.836 -15.209 1.00 90.81 188 GLY A N 1
ATOM 1481 C CA . GLY A 1 188 ? 7.751 -10.261 -13.812 1.00 90.81 188 GLY A CA 1
ATOM 1482 C C . GLY A 1 188 ? 8.312 -9.210 -12.848 1.00 90.81 188 GLY A C 1
ATOM 1483 O O . GLY A 1 188 ? 8.776 -8.134 -13.238 1.00 90.81 188 GLY A O 1
ATOM 1484 N N . ARG A 1 189 ? 8.197 -9.499 -11.547 1.00 92.12 189 ARG A N 1
ATOM 1485 C CA . ARG A 1 189 ? 8.608 -8.592 -10.463 1.00 92.12 189 ARG A CA 1
ATOM 1486 C C . ARG A 1 189 ? 10.123 -8.650 -10.297 1.00 92.12 189 ARG A C 1
ATOM 1488 O O . ARG A 1 189 ? 10.651 -9.720 -10.039 1.00 92.12 189 ARG A O 1
ATOM 1495 N N . GLY A 1 190 ? 10.801 -7.512 -10.413 1.00 91.00 190 GLY A N 1
ATOM 1496 C CA . GLY A 1 190 ? 12.247 -7.415 -10.172 1.00 91.00 190 GLY A CA 1
ATOM 1497 C C . GLY A 1 190 ? 13.142 -8.063 -11.235 1.00 91.00 190 GLY A C 1
ATOM 1498 O O . GLY A 1 190 ? 14.356 -7.913 -11.156 1.00 91.00 190 GLY A O 1
ATOM 1499 N N . GLU A 1 191 ? 12.570 -8.725 -12.241 1.00 90.81 191 GLU A N 1
ATOM 1500 C CA . GLU A 1 191 ? 13.335 -9.427 -13.273 1.00 90.81 191 GLU A CA 1
ATOM 1501 C C . GLU A 1 191 ? 14.046 -8.461 -14.228 1.00 90.81 191 GLU A C 1
ATOM 1503 O O . GLU A 1 191 ? 13.456 -7.468 -14.663 1.00 90.81 191 GLU A O 1
ATOM 1508 N N . PRO A 1 192 ? 15.307 -8.710 -14.610 1.00 88.50 192 PRO A N 1
ATOM 1509 C CA . PRO A 1 192 ? 15.950 -7.912 -15.632 1.00 88.50 192 PRO A CA 1
ATOM 1510 C C . PRO A 1 192 ? 15.256 -8.081 -16.984 1.00 88.50 192 PRO A C 1
ATOM 1512 O O . PRO A 1 192 ? 14.844 -9.170 -17.377 1.00 88.50 192 PRO A O 1
ATOM 1515 N N . VAL A 1 193 ? 15.171 -6.984 -17.742 1.00 84.75 193 VAL A N 1
ATOM 1516 C CA . VAL A 1 193 ? 14.716 -7.062 -19.132 1.00 84.75 193 VAL A CA 1
ATOM 1517 C C . VAL A 1 193 ? 15.749 -7.883 -19.905 1.00 84.75 193 VAL A C 1
ATOM 1519 O O . VAL A 1 193 ? 16.924 -7.495 -19.901 1.00 84.75 193 VAL A O 1
ATOM 1522 N N . PRO A 1 194 ? 15.353 -8.987 -20.564 1.00 79.56 194 PRO A N 1
ATOM 1523 C CA . PRO A 1 194 ? 16.286 -9.816 -21.306 1.00 79.56 194 PRO A CA 1
ATOM 1524 C C . PRO A 1 194 ? 16.964 -8.974 -22.384 1.00 79.56 194 PRO A C 1
ATOM 1526 O O . PRO A 1 194 ? 16.312 -8.323 -23.205 1.00 79.56 194 PRO A O 1
ATOM 1529 N N . LEU A 1 195 ? 18.296 -8.971 -22.363 1.00 76.69 195 LEU A N 1
ATOM 1530 C CA . LEU A 1 195 ? 19.095 -8.330 -23.394 1.00 76.69 195 LEU A CA 1
ATOM 1531 C C . LEU A 1 195 ? 18.938 -9.156 -24.669 1.00 76.69 195 LEU A C 1
ATOM 1533 O O . LEU A 1 195 ? 19.564 -10.203 -24.820 1.00 76.69 195 LEU A O 1
ATOM 1537 N N . SER A 1 196 ? 18.098 -8.699 -25.598 1.00 72.81 196 SER A N 1
ATOM 1538 C CA . SER A 1 196 ? 18.137 -9.238 -26.953 1.00 72.81 196 SER A CA 1
ATOM 1539 C C . SER A 1 196 ? 19.516 -8.904 -27.533 1.00 72.81 196 SER A C 1
ATOM 1541 O O . SER A 1 196 ? 19.863 -7.715 -27.540 1.00 72.81 196 SER A O 1
ATOM 1543 N N . PRO A 1 197 ? 20.307 -9.882 -28.007 1.00 74.31 197 PRO A N 1
ATOM 1544 C CA . PRO A 1 197 ? 21.584 -9.592 -28.637 1.00 74.31 197 PRO A CA 1
ATOM 1545 C C . PRO A 1 197 ? 21.330 -8.709 -29.859 1.00 74.31 197 PRO A C 1
ATOM 1547 O O . PRO A 1 197 ? 20.835 -9.159 -30.889 1.00 74.31 197 PRO A O 1
ATOM 1550 N N . GLN A 1 198 ? 21.633 -7.418 -29.732 1.00 71.00 198 GLN A N 1
ATOM 1551 C CA . GLN A 1 198 ? 21.615 -6.504 -30.861 1.00 71.00 198 GLN A CA 1
ATOM 1552 C C . GLN A 1 198 ? 22.878 -6.775 -31.671 1.00 71.00 198 GLN A C 1
ATOM 1554 O O . GLN A 1 198 ? 23.942 -6.225 -31.386 1.00 71.00 198 GLN A O 1
ATOM 1559 N N . SER A 1 199 ? 22.773 -7.642 -32.676 1.00 79.31 199 SER A N 1
ATOM 1560 C CA . SER A 1 199 ? 23.827 -7.793 -33.672 1.00 79.31 199 SER A CA 1
ATOM 1561 C C . SER A 1 199 ? 23.920 -6.492 -34.467 1.00 79.31 199 SER A C 1
ATOM 1563 O O . SER A 1 199 ? 23.134 -6.246 -35.384 1.00 79.31 199 SER A O 1
ATOM 1565 N N . ARG A 1 200 ? 24.863 -5.620 -34.103 1.00 76.06 200 ARG A N 1
ATOM 1566 C CA . ARG A 1 200 ? 25.214 -4.480 -34.948 1.00 76.06 200 ARG A CA 1
ATOM 1567 C C . ARG A 1 200 ? 25.967 -5.028 -36.152 1.00 76.06 200 ARG A C 1
ATOM 1569 O O . ARG A 1 200 ? 27.065 -5.558 -36.006 1.00 76.06 200 ARG A O 1
ATOM 1576 N N . ILE A 1 201 ? 25.367 -4.924 -37.333 1.00 81.00 201 ILE A N 1
ATOM 1577 C CA . ILE A 1 201 ? 26.055 -5.257 -38.579 1.00 81.00 201 ILE A CA 1
ATOM 1578 C C . ILE A 1 201 ? 27.072 -4.143 -38.823 1.00 81.00 201 ILE A C 1
ATOM 1580 O O . ILE A 1 201 ? 26.701 -3.009 -39.118 1.00 81.00 201 ILE A O 1
ATOM 1584 N N . SER A 1 202 ? 28.354 -4.457 -38.653 1.00 84.06 202 SER A N 1
ATOM 1585 C CA . SER A 1 202 ? 29.433 -3.566 -39.069 1.00 84.06 202 SER A CA 1
ATOM 1586 C C . SER A 1 202 ? 29.667 -3.764 -40.562 1.00 84.06 202 SER A C 1
ATOM 1588 O O . SER A 1 202 ? 30.044 -4.851 -41.003 1.00 84.06 202 SER A O 1
ATOM 1590 N N . VAL A 1 203 ? 29.398 -2.729 -41.352 1.00 87.19 203 VAL A N 1
ATOM 1591 C CA . VAL A 1 203 ? 29.724 -2.707 -42.780 1.00 87.19 203 VAL A CA 1
ATOM 1592 C C . VAL A 1 203 ? 31.129 -2.127 -42.920 1.00 87.19 203 VAL A C 1
ATOM 1594 O O . VAL A 1 203 ? 31.439 -1.113 -42.297 1.00 87.19 203 VAL A O 1
ATOM 1597 N N . SER A 1 204 ? 31.998 -2.766 -43.709 1.00 91.62 204 SER A N 1
ATOM 1598 C CA . SER A 1 204 ? 33.352 -2.246 -43.930 1.00 91.62 204 SER A CA 1
ATOM 1599 C C . SER A 1 204 ? 33.296 -0.863 -44.577 1.00 91.62 204 SER A C 1
ATOM 1601 O O . SER A 1 204 ? 32.480 -0.629 -45.470 1.00 91.62 204 SER A O 1
ATOM 1603 N N . THR A 1 205 ? 34.193 0.035 -44.170 1.00 92.31 205 THR A N 1
ATOM 1604 C CA . THR A 1 205 ? 34.302 1.389 -44.739 1.00 92.31 205 THR A CA 1
ATOM 1605 C C . THR A 1 205 ? 34.423 1.351 -46.259 1.00 92.31 205 THR A C 1
ATOM 1607 O O . THR A 1 205 ? 33.693 2.052 -46.937 1.00 92.31 205 THR A O 1
ATOM 1610 N N . SER A 1 206 ? 35.191 0.406 -46.807 1.00 92.56 206 SER A N 1
ATOM 1611 C CA . SER A 1 206 ? 35.308 0.188 -48.256 1.00 92.56 206 SER A CA 1
ATOM 1612 C C . SER A 1 206 ? 33.981 -0.093 -48.972 1.00 92.56 206 SER A C 1
ATOM 1614 O O . SER A 1 206 ? 33.779 0.352 -50.100 1.00 92.56 206 SER A O 1
ATOM 1616 N N . LYS A 1 207 ? 33.059 -0.828 -48.335 1.00 92.56 207 LYS A N 1
ATOM 1617 C CA . LYS A 1 207 ? 31.725 -1.098 -48.891 1.00 92.56 207 LYS A CA 1
ATOM 1618 C C . LYS A 1 207 ? 30.829 0.130 -48.783 1.00 92.56 207 LYS A C 1
ATOM 1620 O O . LYS A 1 207 ? 30.037 0.362 -49.689 1.00 92.56 207 LYS A O 1
ATOM 1625 N N . ILE A 1 208 ? 30.968 0.903 -47.704 1.00 93.88 208 ILE A N 1
ATOM 1626 C CA . ILE A 1 208 ? 30.275 2.186 -47.531 1.00 93.88 208 ILE A CA 1
ATOM 1627 C C . ILE A 1 208 ? 30.750 3.175 -48.597 1.00 93.88 208 ILE A C 1
ATOM 1629 O O . ILE A 1 208 ? 29.916 3.761 -49.272 1.00 93.88 208 ILE A O 1
ATOM 1633 N N . ASP A 1 209 ? 32.057 3.297 -48.818 1.00 94.56 209 ASP A N 1
ATOM 1634 C CA . ASP A 1 209 ? 32.633 4.189 -49.826 1.00 94.56 209 ASP A CA 1
ATOM 1635 C C . ASP A 1 209 ? 32.195 3.788 -51.234 1.00 94.56 209 ASP A C 1
ATOM 1637 O O . ASP A 1 209 ? 31.773 4.632 -52.020 1.00 94.56 209 ASP A O 1
ATOM 1641 N N . HIS A 1 210 ? 32.230 2.490 -51.552 1.00 93.88 210 HIS A N 1
ATOM 1642 C CA . HIS A 1 210 ? 31.742 1.999 -52.837 1.00 93.88 210 HIS A CA 1
ATOM 1643 C C . HIS A 1 210 ? 30.248 2.279 -53.023 1.00 93.88 210 HIS A C 1
ATOM 1645 O O . HIS A 1 210 ? 29.838 2.712 -54.097 1.00 93.88 210 HIS A O 1
ATOM 1651 N N . PHE A 1 211 ? 29.444 2.074 -51.976 1.00 91.50 211 PHE A N 1
ATOM 1652 C CA . PHE A 1 211 ? 28.024 2.399 -52.000 1.00 91.50 211 PHE A CA 1
ATOM 1653 C C . PHE A 1 211 ? 27.803 3.895 -52.220 1.00 91.50 211 PHE A C 1
ATOM 1655 O O . PHE A 1 211 ? 27.073 4.250 -53.136 1.00 91.50 211 PHE A O 1
ATOM 1662 N N . ILE A 1 212 ? 28.466 4.763 -51.449 1.00 92.00 212 ILE A N 1
ATOM 1663 C CA . ILE A 1 212 ? 28.358 6.218 -51.599 1.00 92.00 212 ILE A CA 1
ATOM 1664 C C . ILE A 1 212 ? 28.734 6.618 -53.024 1.00 92.00 212 ILE A C 1
ATOM 1666 O O . ILE A 1 212 ? 27.926 7.259 -53.681 1.00 92.00 212 ILE A O 1
ATOM 1670 N N . ASN A 1 213 ? 29.882 6.164 -53.534 1.00 90.50 213 ASN A N 1
ATOM 1671 C CA . ASN A 1 213 ? 30.330 6.444 -54.901 1.00 90.50 213 ASN A CA 1
ATOM 1672 C C . ASN A 1 213 ? 29.347 5.949 -55.967 1.00 90.50 213 ASN A C 1
ATOM 1674 O O . ASN A 1 213 ? 29.225 6.562 -57.023 1.00 90.50 213 ASN A O 1
ATOM 1678 N N . PHE A 1 214 ? 28.656 4.837 -55.715 1.00 88.62 214 PHE A N 1
ATOM 1679 C CA . PHE A 1 214 ? 27.627 4.319 -56.606 1.00 88.62 214 PHE A CA 1
ATOM 1680 C C . PHE A 1 214 ? 26.390 5.228 -56.617 1.00 88.62 214 PHE A C 1
ATOM 1682 O O . PHE A 1 214 ? 25.993 5.680 -57.688 1.00 88.62 214 PHE A O 1
ATOM 1689 N N . VAL A 1 215 ? 25.802 5.559 -55.458 1.00 87.00 215 VAL A N 1
ATOM 1690 C CA . VAL A 1 215 ? 24.605 6.430 -55.411 1.00 87.00 215 VAL A CA 1
ATOM 1691 C C . VAL A 1 215 ? 24.896 7.880 -55.800 1.00 87.00 215 VAL A C 1
ATOM 1693 O O . VAL A 1 215 ? 23.987 8.562 -56.261 1.00 87.00 215 VAL A O 1
ATOM 1696 N N . THR A 1 216 ? 26.135 8.352 -55.648 1.00 86.44 216 THR A N 1
ATOM 1697 C CA . THR A 1 216 ? 26.559 9.687 -56.100 1.00 86.44 216 THR A CA 1
ATOM 1698 C C . THR A 1 216 ? 27.148 9.695 -57.509 1.00 86.44 216 THR A C 1
ATOM 1700 O O . THR A 1 216 ? 27.540 10.754 -58.000 1.00 86.44 216 THR A O 1
ATOM 1703 N N . SER A 1 217 ? 27.211 8.541 -58.184 1.00 87.12 217 SER A N 1
ATOM 1704 C CA . SER A 1 217 ? 27.760 8.460 -59.533 1.00 87.12 217 SER A CA 1
ATOM 1705 C C . SER A 1 217 ? 26.884 9.246 -60.513 1.00 87.12 217 SER A C 1
ATOM 1707 O O . SER A 1 217 ? 25.675 8.997 -60.582 1.00 87.12 217 SER A O 1
ATOM 1709 N N . PRO A 1 218 ? 27.476 10.104 -61.363 1.00 79.19 218 PRO A N 1
ATOM 1710 C CA . PRO A 1 218 ? 26.746 10.849 -62.392 1.00 79.19 218 PRO A CA 1
ATOM 1711 C C . PRO A 1 218 ? 26.114 9.939 -63.459 1.00 79.19 218 PRO A C 1
ATOM 1713 O O . PRO A 1 218 ? 25.332 10.396 -64.280 1.00 79.19 218 PRO A O 1
ATOM 1716 N N . HIS A 1 219 ? 26.451 8.645 -63.464 1.00 72.50 219 HIS A N 1
ATOM 1717 C CA . HIS A 1 219 ? 25.856 7.653 -64.361 1.00 72.50 219 HIS A CA 1
ATOM 1718 C C . HIS A 1 219 ? 24.549 7.055 -63.813 1.00 72.50 219 HIS A C 1
ATOM 1720 O O . HIS A 1 219 ? 23.806 6.433 -64.566 1.00 72.50 219 HIS A O 1
ATOM 1726 N N . ILE A 1 220 ? 24.295 7.193 -62.507 1.00 70.50 220 ILE A N 1
ATOM 1727 C CA . ILE A 1 220 ? 23.119 6.642 -61.807 1.00 70.50 220 ILE A CA 1
ATOM 1728 C C . ILE A 1 220 ? 22.178 7.763 -61.383 1.00 70.50 220 ILE A C 1
ATOM 1730 O O . ILE A 1 220 ? 20.960 7.604 -61.454 1.00 70.50 220 ILE A O 1
ATOM 1734 N N . ILE A 1 221 ? 22.736 8.918 -61.019 1.00 64.94 221 ILE A N 1
ATOM 1735 C CA . ILE A 1 221 ? 22.003 10.176 -60.990 1.00 64.94 221 ILE A CA 1
ATOM 1736 C C . ILE A 1 221 ? 21.777 10.581 -62.451 1.00 64.94 221 ILE A C 1
ATOM 1738 O O . ILE A 1 221 ? 22.485 11.415 -63.003 1.00 64.94 221 ILE A O 1
ATOM 1742 N N . GLN A 1 222 ? 20.793 9.962 -63.107 1.00 65.69 222 GLN A N 1
ATOM 1743 C CA . GLN A 1 222 ? 20.076 10.690 -64.143 1.00 65.69 222 GLN A CA 1
ATOM 1744 C C . GLN A 1 222 ? 19.508 11.904 -63.426 1.00 65.69 222 GLN A C 1
ATOM 1746 O O . GLN A 1 222 ? 18.728 11.729 -62.486 1.00 65.69 222 GLN A O 1
ATOM 1751 N N . ASP A 1 223 ? 19.945 13.102 -63.820 1.00 63.34 223 ASP A N 1
ATOM 1752 C CA . ASP A 1 223 ? 19.247 14.328 -63.465 1.00 63.34 223 ASP A CA 1
ATOM 1753 C C . ASP A 1 223 ? 17.760 14.019 -63.602 1.00 63.34 223 ASP A C 1
ATOM 1755 O O . ASP A 1 223 ? 17.288 13.680 -64.694 1.00 63.34 223 ASP A O 1
ATOM 1759 N N . LEU A 1 224 ? 17.035 14.028 -62.475 1.00 60.31 224 LEU A N 1
ATOM 1760 C CA . LEU A 1 224 ? 15.583 14.063 -62.536 1.00 60.31 224 LEU A CA 1
ATOM 1761 C C . LEU A 1 224 ? 15.316 15.218 -63.497 1.00 60.31 224 LEU A C 1
ATOM 1763 O O . LEU A 1 224 ? 15.796 16.314 -63.189 1.00 60.31 224 LEU A O 1
ATOM 1767 N N . PRO A 1 225 ? 14.664 15.009 -64.658 1.00 58.03 225 PRO A N 1
ATOM 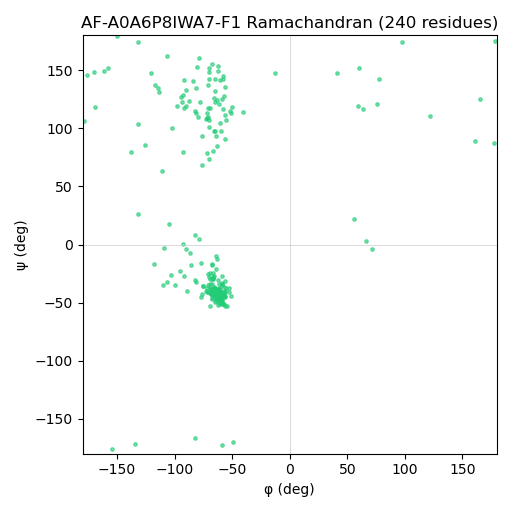1768 C CA . PRO A 1 225 ? 14.374 16.128 -65.529 1.00 58.03 225 PRO A CA 1
ATOM 1769 C C . PRO A 1 225 ? 13.592 17.088 -64.650 1.00 58.03 225 PRO A C 1
ATOM 1771 O O . PRO A 1 225 ? 12.519 16.726 -64.156 1.00 58.03 225 PRO A O 1
ATOM 1774 N N . PHE A 1 226 ? 14.201 18.233 -64.335 1.00 61.12 226 PHE A N 1
ATOM 1775 C CA . PHE A 1 226 ? 13.545 19.280 -63.575 1.00 61.12 226 PHE A CA 1
ATOM 1776 C C . PHE A 1 226 ? 12.286 19.564 -64.386 1.00 61.12 226 PHE A C 1
ATOM 1778 O O . PHE A 1 226 ? 12.350 19.915 -65.567 1.00 61.12 226 PHE A O 1
ATOM 1785 N N . GLY A 1 227 ? 11.156 19.112 -63.845 1.00 63.34 227 GLY A N 1
ATOM 1786 C CA . GLY A 1 227 ? 9.929 19.054 -64.607 1.00 63.34 227 GLY A CA 1
ATOM 1787 C C . GLY A 1 227 ? 9.496 20.486 -64.813 1.00 63.34 227 GLY A C 1
ATOM 1788 O O . GLY A 1 227 ? 9.037 21.085 -63.845 1.00 63.34 227 GLY A O 1
ATOM 1789 N N . GLU A 1 228 ? 9.640 21.002 -66.037 1.00 70.44 228 GLU A N 1
ATOM 1790 C CA . GLU A 1 228 ? 9.265 22.376 -66.366 1.00 70.44 228 GLU A CA 1
ATOM 1791 C C . GLU A 1 228 ? 7.834 22.633 -65.880 1.00 70.44 228 GLU A C 1
ATOM 1793 O O . GLU A 1 228 ? 6.867 22.051 -66.384 1.00 70.44 228 GLU A O 1
ATOM 1798 N N . LYS A 1 229 ? 7.680 23.511 -64.888 1.00 71.94 229 LYS A N 1
ATOM 1799 C CA . LYS A 1 229 ? 6.359 23.932 -64.417 1.00 71.94 229 LYS A CA 1
ATOM 1800 C C . LYS A 1 229 ? 6.020 25.261 -65.066 1.00 71.94 229 LYS A C 1
ATOM 1802 O O . LYS A 1 229 ? 6.696 26.268 -64.862 1.00 71.94 229 LYS A O 1
ATOM 1807 N N . THR A 1 230 ? 4.938 25.276 -65.838 1.00 78.38 230 THR A N 1
ATOM 1808 C CA . THR A 1 230 ? 4.338 26.520 -66.323 1.00 78.38 230 THR A CA 1
ATOM 1809 C C . THR A 1 230 ? 3.488 27.124 -65.216 1.00 78.38 230 THR A C 1
ATOM 1811 O O . THR A 1 230 ? 2.433 26.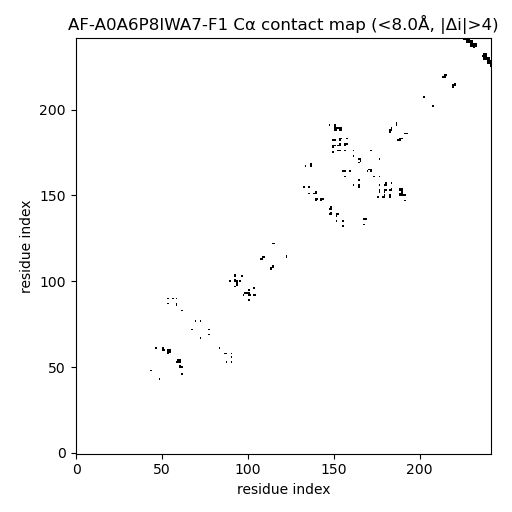586 -64.875 1.00 78.38 230 THR A O 1
ATOM 1814 N N . ILE A 1 231 ? 3.941 28.240 -64.654 1.00 82.38 231 ILE A N 1
ATOM 1815 C CA . ILE A 1 231 ? 3.189 29.003 -63.660 1.00 82.38 231 ILE A CA 1
ATOM 1816 C C . ILE A 1 231 ? 2.430 30.106 -64.396 1.00 82.38 231 ILE A C 1
ATOM 1818 O O . ILE A 1 231 ? 3.016 30.876 -65.160 1.00 82.38 231 ILE A O 1
ATOM 1822 N N . LYS A 1 232 ? 1.116 30.175 -64.175 1.00 84.81 232 LYS A N 1
ATOM 1823 C CA . LYS A 1 232 ? 0.256 31.236 -64.700 1.00 84.81 232 LYS A CA 1
ATOM 1824 C C . LYS A 1 232 ? 0.188 32.380 -63.691 1.00 84.81 232 LYS A C 1
ATOM 1826 O O . LYS A 1 232 ? -0.246 32.173 -62.560 1.00 84.81 232 LYS A O 1
ATOM 1831 N N . LEU A 1 233 ? 0.633 33.567 -64.092 1.00 83.62 233 LEU A N 1
ATOM 1832 C CA . LEU A 1 233 ? 0.554 34.777 -63.273 1.00 83.62 233 LEU A CA 1
ATOM 1833 C C . LEU A 1 233 ? -0.865 35.364 -63.314 1.00 83.62 233 LEU A C 1
ATOM 1835 O O . LEU A 1 233 ? -1.640 35.101 -64.232 1.00 83.62 233 LEU A O 1
ATOM 1839 N N . SER A 1 234 ? -1.204 36.208 -62.339 1.00 78.12 234 SER A N 1
ATOM 1840 C CA . SER A 1 234 ? -2.474 36.954 -62.298 1.00 78.12 234 SER A CA 1
ATOM 1841 C C . SER A 1 234 ? -2.645 37.947 -63.457 1.00 78.12 234 SER A C 1
ATOM 1843 O O . SER A 1 234 ? -3.752 38.421 -63.693 1.00 78.12 234 SER A O 1
ATOM 1845 N N . SER A 1 235 ? -1.572 38.225 -64.204 1.00 82.12 235 SER A N 1
ATOM 1846 C CA . SER A 1 235 ? -1.569 38.956 -65.478 1.00 82.12 235 SER A CA 1
ATOM 1847 C C . SER A 1 235 ? -1.916 38.085 -66.699 1.00 82.12 235 SER A C 1
ATOM 1849 O O . SER A 1 235 ? -1.758 38.535 -67.829 1.00 82.12 235 SER A O 1
ATOM 1851 N N . ASP A 1 236 ? -2.341 36.835 -66.486 1.00 81.94 236 ASP A N 1
ATOM 1852 C CA . ASP A 1 236 ? -2.620 35.810 -67.507 1.00 81.94 236 ASP A CA 1
ATOM 1853 C C . ASP A 1 236 ? -1.391 35.321 -68.301 1.00 81.94 236 ASP A C 1
ATOM 1855 O O . ASP A 1 236 ? -1.500 34.459 -69.171 1.00 81.94 236 ASP A O 1
ATOM 1859 N N . GLN A 1 237 ? -0.194 35.806 -67.962 1.00 81.12 237 GLN A N 1
ATOM 1860 C CA . GLN A 1 237 ? 1.055 35.422 -68.613 1.00 81.12 237 GLN A CA 1
ATOM 1861 C C . GLN A 1 237 ? 1.593 34.092 -68.059 1.00 81.12 237 GLN A C 1
ATOM 1863 O O . GLN A 1 237 ? 1.629 33.874 -66.845 1.00 81.12 237 GLN A O 1
ATOM 1868 N N . LEU A 1 238 ? 2.029 33.200 -68.953 1.00 85.12 238 LEU A N 1
ATOM 1869 C CA . LEU A 1 238 ? 2.625 31.907 -68.605 1.00 85.12 238 LEU A CA 1
ATOM 1870 C C . LEU A 1 238 ? 4.150 32.028 -68.542 1.00 85.12 238 LEU A C 1
ATOM 1872 O O . LEU A 1 238 ? 4.783 32.397 -69.530 1.00 85.12 238 LEU A O 1
ATOM 1876 N N . VAL A 1 239 ? 4.740 31.684 -67.397 1.00 83.88 239 VAL A N 1
ATOM 1877 C CA . VAL A 1 239 ? 6.196 31.661 -67.200 1.00 83.88 239 VAL A CA 1
ATOM 1878 C C . VAL A 1 239 ? 6.651 30.225 -66.974 1.00 83.88 239 VAL A C 1
ATOM 1880 O O . VAL A 1 239 ? 6.071 29.502 -66.163 1.00 83.88 239 VAL A O 1
ATOM 1883 N N . LYS A 1 240 ? 7.691 29.811 -67.703 1.00 80.12 240 LYS A N 1
ATOM 1884 C CA . LYS A 1 240 ? 8.353 28.520 -67.510 1.00 80.12 240 LYS A CA 1
ATOM 1885 C C . LYS A 1 240 ? 9.437 28.657 -66.450 1.00 80.12 240 LYS A C 1
ATOM 1887 O O . LYS A 1 240 ? 10.327 29.492 -66.599 1.00 80.12 240 LYS A O 1
ATOM 1892 N N . VAL A 1 241 ? 9.357 27.841 -65.406 1.00 74.44 241 VAL A N 1
ATOM 1893 C CA . VAL A 1 241 ? 10.405 27.714 -64.389 1.00 74.44 241 VAL A CA 1
ATOM 1894 C C . VAL A 1 241 ? 10.969 26.294 -64.491 1.00 74.44 241 VAL A C 1
ATOM 1896 O O . VAL A 1 241 ? 10.153 25.377 -64.648 1.00 74.44 241 VAL A O 1
ATOM 1899 N N . PRO A 1 242 ? 12.309 26.123 -64.473 1.00 68.88 242 PRO A N 1
ATOM 1900 C CA . PRO A 1 242 ? 12.927 24.803 -64.473 1.00 68.88 242 PRO A CA 1
ATOM 1901 C C . PRO A 1 242 ? 12.381 23.953 -63.331 1.00 68.88 242 PRO A C 1
ATOM 1903 O O . PRO A 1 242 ? 12.285 24.457 -62.184 1.00 68.88 242 PRO A O 1
#